Protein AF-A0AAE3SI05-F1 (afdb_monomer)

InterPro domains:
  IPR004089 Methyl-accepting chemotaxis protein (MCP) signalling domain [PF00015] (14-158)
  IPR004089 Methyl-accepting chemotaxis protein (MCP) signalling domain [PS50111] (1-176)
  IPR004089 Methyl-accepting chemotaxis protein (MCP) signalling domain [SM00283] (1-190)

Organism: NCBI:txid2992112

Structure (mmCIF, N/CA/C/O backbone):
data_AF-A0AAE3SI05-F1
#
_entry.id   AF-A0AAE3SI05-F1
#
loop_
_atom_site.group_PDB
_atom_site.id
_atom_site.type_symbol
_atom_site.label_atom_id
_atom_site.label_alt_id
_atom_site.label_comp_id
_atom_site.label_asym_id
_atom_site.label_entity_id
_atom_site.label_seq_id
_atom_site.pdbx_PDB_ins_code
_atom_site.Cartn_x
_atom_site.Cartn_y
_atom_site.Cartn_z
_atom_site.occupancy
_atom_site.B_iso_or_equiv
_atom_site.auth_seq_id
_atom_site.auth_comp_id
_atom_site.auth_asym_id
_atom_site.auth_atom_id
_atom_site.pdbx_PDB_model_num
ATOM 1 N N . SER A 1 1 ? -18.928 -7.432 27.246 1.00 67.19 1 SER A N 1
ATOM 2 C CA . SER A 1 1 ? -17.480 -7.153 27.328 1.00 67.19 1 SER A CA 1
ATOM 3 C C . SER A 1 1 ? -16.701 -7.825 26.203 1.00 67.19 1 SER A C 1
ATOM 5 O O . SER A 1 1 ? -15.977 -7.115 25.523 1.00 67.19 1 SER A O 1
ATOM 7 N N . ALA A 1 2 ? -16.878 -9.130 25.935 1.00 80.06 2 ALA A N 1
ATOM 8 C CA . ALA A 1 2 ? -16.112 -9.861 24.909 1.00 80.06 2 ALA A CA 1
ATOM 9 C C . ALA A 1 2 ? -16.071 -9.175 23.526 1.00 80.06 2 ALA A C 1
ATOM 11 O O . ALA A 1 2 ? -14.995 -8.991 22.974 1.00 80.06 2 ALA A O 1
ATOM 12 N N . SER A 1 3 ? -17.213 -8.703 23.012 1.00 89.38 3 SER A N 1
ATOM 13 C CA . SER A 1 3 ? -17.261 -8.007 21.715 1.00 89.38 3 SER A CA 1
ATOM 14 C C . SER A 1 3 ? -16.587 -6.629 21.724 1.00 89.38 3 SER A C 1
ATOM 16 O O . SER A 1 3 ? -16.051 -6.220 20.704 1.00 89.38 3 SER A O 1
ATOM 18 N N . ILE A 1 4 ? -16.584 -5.922 22.862 1.00 92.44 4 ILE A N 1
ATOM 19 C CA . ILE A 1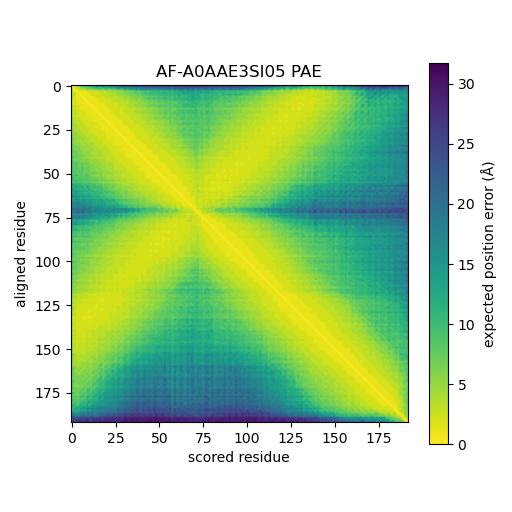 4 ? -15.924 -4.610 22.999 1.00 92.44 4 ILE A CA 1
ATOM 20 C C . ILE A 1 4 ? -14.404 -4.799 23.048 1.00 92.44 4 ILE A C 1
ATOM 22 O O . ILE A 1 4 ? -13.670 -4.092 22.364 1.00 92.44 4 ILE A O 1
ATOM 26 N N . HIS A 1 5 ? -13.941 -5.793 23.810 1.00 90.62 5 HIS A N 1
ATOM 27 C CA . HIS A 1 5 ? -12.528 -6.159 23.864 1.00 90.62 5 HIS A CA 1
ATOM 28 C C . HIS A 1 5 ? -12.022 -6.585 22.484 1.00 90.62 5 HIS A C 1
ATOM 30 O O . HIS A 1 5 ? -11.035 -6.050 21.997 1.00 90.62 5 HIS A O 1
ATOM 36 N N . GLN A 1 6 ? -12.763 -7.468 21.810 1.00 93.75 6 GLN A N 1
ATOM 37 C CA . GLN A 1 6 ? -12.430 -7.906 20.460 1.00 93.75 6 GLN A CA 1
ATOM 38 C C . GLN A 1 6 ? -12.407 -6.738 19.462 1.00 93.75 6 GLN A C 1
ATOM 40 O O . GLN A 1 6 ? -11.554 -6.709 18.583 1.00 93.75 6 GLN A O 1
ATOM 45 N N . ASN A 1 7 ? -13.307 -5.758 19.592 1.00 94.00 7 ASN A N 1
ATOM 46 C CA . ASN A 1 7 ? -13.287 -4.569 18.740 1.00 94.00 7 ASN A CA 1
ATOM 47 C C . ASN A 1 7 ? -12.035 -3.707 18.973 1.00 94.00 7 ASN A C 1
ATOM 49 O O . ASN A 1 7 ? -11.456 -3.211 18.011 1.00 94.00 7 ASN A O 1
ATOM 53 N N . SER A 1 8 ? -11.598 -3.572 20.230 1.00 94.00 8 SER A N 1
ATOM 54 C CA . SER A 1 8 ? -10.340 -2.900 20.581 1.00 94.00 8 SER A CA 1
ATOM 55 C C . SER A 1 8 ? -9.132 -3.612 19.966 1.00 94.00 8 SER A C 1
ATOM 57 O O . SER A 1 8 ? -8.325 -2.980 19.286 1.00 94.00 8 SER A O 1
ATOM 59 N N . ASP A 1 9 ? -9.053 -4.937 20.118 1.00 93.88 9 ASP A N 1
ATOM 60 C CA . ASP A 1 9 ? -7.958 -5.746 19.571 1.00 93.88 9 ASP A CA 1
ATOM 61 C C . ASP A 1 9 ? -7.913 -5.670 18.037 1.00 93.88 9 ASP A C 1
ATOM 63 O O . ASP A 1 9 ? -6.863 -5.390 17.457 1.00 93.88 9 ASP A O 1
ATOM 67 N N . ASN A 1 10 ? -9.068 -5.830 17.380 1.00 95.75 10 ASN A N 1
ATOM 68 C CA . ASN A 1 10 ? -9.193 -5.710 15.927 1.00 95.75 10 ASN A CA 1
ATOM 69 C C . ASN A 1 10 ? -8.765 -4.322 15.437 1.00 95.75 10 ASN A C 1
ATOM 71 O O . ASN A 1 10 ? -8.144 -4.200 14.379 1.00 95.75 10 ASN A O 1
ATOM 75 N N . ALA A 1 11 ? -9.104 -3.268 16.181 1.00 96.81 11 ALA A N 1
ATOM 76 C CA . ALA A 1 11 ? -8.699 -1.913 15.849 1.00 96.81 11 ALA A CA 1
ATOM 77 C C . ALA A 1 11 ? -7.175 -1.745 15.978 1.00 96.81 11 ALA A C 1
ATOM 79 O O . ALA A 1 11 ? -6.535 -1.247 15.057 1.00 96.81 11 ALA A O 1
ATOM 80 N N . ILE A 1 12 ? -6.554 -2.239 17.050 1.00 94.19 12 ILE A N 1
ATOM 81 C CA . ILE A 1 12 ? -5.090 -2.201 17.210 1.00 94.19 12 ILE A CA 1
ATOM 82 C C . ILE A 1 12 ? -4.387 -2.948 16.067 1.00 94.19 12 ILE A C 1
ATOM 84 O O . ILE A 1 12 ? -3.437 -2.427 15.477 1.00 94.19 12 ILE A O 1
ATOM 88 N N . GLU A 1 13 ? -4.867 -4.140 15.711 1.00 96.44 13 GLU A N 1
ATOM 89 C CA . GLU A 1 13 ? -4.316 -4.916 14.597 1.00 96.44 13 GLU A CA 1
ATOM 90 C C . GLU A 1 13 ? -4.486 -4.183 13.258 1.00 96.44 13 GLU A C 1
ATOM 92 O O . GLU A 1 13 ? -3.535 -4.056 12.486 1.00 96.44 13 GLU A O 1
ATOM 97 N N . THR A 1 14 ? -5.665 -3.609 13.011 1.00 96.62 14 THR A N 1
ATOM 98 C CA . THR A 1 14 ? -5.948 -2.831 11.795 1.00 96.62 14 THR A CA 1
ATOM 99 C C . THR A 1 14 ? -5.070 -1.579 11.701 1.00 96.62 14 THR A C 1
ATOM 101 O O . THR A 1 14 ? -4.610 -1.230 10.610 1.00 96.62 14 THR A O 1
ATOM 104 N N . ALA A 1 15 ? -4.788 -0.909 12.823 1.00 94.69 15 ALA A N 1
ATOM 105 C CA . ALA A 1 15 ? -3.892 0.245 12.861 1.00 94.69 15 ALA A CA 1
ATOM 106 C C . ALA A 1 15 ? -2.464 -0.149 12.464 1.00 94.69 15 ALA A C 1
ATOM 108 O O . ALA A 1 15 ? -1.847 0.541 11.652 1.00 94.69 15 ALA A O 1
ATOM 109 N N . LYS A 1 16 ? -1.976 -1.293 12.958 1.00 95.31 16 LYS A N 1
ATOM 110 C CA . LYS A 1 16 ? -0.667 -1.841 12.585 1.00 95.31 16 LYS A CA 1
ATOM 111 C C . LYS A 1 16 ? -0.587 -2.161 11.089 1.00 95.31 16 LYS A C 1
ATOM 113 O O . LYS A 1 16 ? 0.353 -1.738 10.424 1.00 95.31 16 LYS A O 1
ATOM 118 N N . VAL A 1 17 ? -1.591 -2.850 10.542 1.00 96.38 17 VAL A N 1
ATOM 119 C CA . VAL A 1 17 ? -1.654 -3.153 9.099 1.00 96.38 17 VAL A CA 1
ATOM 120 C C . VAL A 1 17 ? -1.688 -1.868 8.266 1.00 96.38 17 VAL A C 1
ATOM 122 O O . VAL A 1 17 ? -1.042 -1.782 7.224 1.00 96.38 17 VAL A O 1
ATOM 125 N N . SER A 1 18 ? -2.403 -0.843 8.731 1.00 96.44 18 SER A N 1
ATOM 126 C CA . SER A 1 18 ? -2.469 0.453 8.047 1.00 96.44 18 SER A CA 1
ATOM 127 C C . SER A 1 18 ? -1.123 1.191 8.076 1.00 96.44 18 SER A C 1
ATOM 129 O O . SER A 1 18 ? -0.748 1.824 7.092 1.00 96.44 18 SER A O 1
ATOM 131 N N . GLU A 1 19 ? -0.361 1.090 9.167 1.00 94.25 19 GLU A N 1
ATOM 132 C CA . GLU A 1 19 ? 1.000 1.631 9.263 1.00 94.25 19 GLU A CA 1
ATOM 133 C C . GLU A 1 19 ? 1.971 0.919 8.307 1.00 94.25 19 GLU A C 1
ATOM 135 O O . GLU A 1 19 ? 2.711 1.577 7.570 1.00 94.25 19 GLU A O 1
ATOM 140 N N . GLU A 1 20 ? 1.918 -0.414 8.246 1.00 96.00 20 GLU A N 1
ATOM 141 C CA . GLU A 1 20 ? 2.688 -1.212 7.284 1.00 96.00 20 GLU A CA 1
ATOM 142 C C . GLU A 1 20 ? 2.339 -0.824 5.836 1.00 96.00 20 GLU A C 1
ATOM 144 O O . GLU A 1 20 ? 3.233 -0.535 5.037 1.00 96.00 20 GLU A O 1
ATOM 149 N N . ALA A 1 21 ? 1.046 -0.698 5.519 1.00 95.94 21 ALA A N 1
ATOM 150 C CA . ALA A 1 21 ? 0.574 -0.263 4.205 1.00 95.94 21 ALA A CA 1
ATOM 151 C C . ALA A 1 21 ? 1.043 1.156 3.843 1.00 95.94 21 ALA A C 1
ATOM 153 O O . ALA A 1 21 ? 1.330 1.438 2.676 1.00 95.94 21 ALA A O 1
ATOM 154 N N . ASN A 1 22 ? 1.145 2.056 4.824 1.00 95.00 22 ASN A N 1
ATOM 155 C CA . ASN A 1 22 ? 1.678 3.402 4.622 1.00 95.00 22 ASN A CA 1
ATOM 156 C C . ASN A 1 22 ? 3.172 3.350 4.265 1.00 95.00 22 ASN A C 1
ATOM 158 O O . ASN A 1 22 ? 3.598 3.955 3.280 1.00 95.00 22 ASN A O 1
ATOM 162 N N . ASN A 1 23 ? 3.966 2.573 5.006 1.00 95.06 23 ASN A N 1
ATOM 163 C CA . ASN A 1 23 ? 5.387 2.378 4.713 1.00 95.06 23 ASN A CA 1
ATOM 164 C C . ASN A 1 23 ? 5.600 1.790 3.308 1.00 95.06 23 ASN A C 1
ATOM 166 O O . ASN A 1 23 ? 6.396 2.305 2.524 1.00 95.06 23 ASN A O 1
ATOM 170 N N . ASP A 1 24 ? 4.840 0.758 2.949 1.00 95.69 24 ASP A N 1
ATOM 171 C CA . ASP A 1 24 ? 4.944 0.141 1.628 1.00 95.69 24 ASP A CA 1
ATOM 172 C C . ASP A 1 24 ? 4.492 1.084 0.506 1.00 95.69 24 ASP A C 1
ATOM 174 O O . ASP A 1 24 ? 5.143 1.148 -0.537 1.00 95.69 24 ASP A O 1
ATOM 178 N N . SER A 1 25 ? 3.461 1.901 0.733 1.00 95.69 25 SER A N 1
ATOM 179 C CA . SER A 1 25 ? 3.044 2.940 -0.221 1.00 95.69 25 SER A CA 1
ATOM 180 C C . SER A 1 25 ? 4.131 4.001 -0.438 1.00 95.69 25 SER A C 1
ATOM 182 O O . SER A 1 25 ? 4.348 4.438 -1.570 1.00 95.69 25 SER A O 1
ATOM 184 N N . ASN A 1 26 ? 4.865 4.384 0.614 1.00 94.38 26 ASN A N 1
ATOM 185 C CA . ASN A 1 26 ? 6.010 5.290 0.487 1.00 94.38 26 ASN A CA 1
ATOM 186 C C . ASN A 1 26 ? 7.133 4.668 -0.353 1.00 94.38 26 ASN A C 1
ATOM 188 O O . ASN A 1 26 ? 7.620 5.318 -1.276 1.00 94.38 26 ASN A O 1
ATOM 192 N N . LYS A 1 27 ? 7.482 3.395 -0.122 1.00 95.50 27 LYS A N 1
ATOM 193 C CA . LYS A 1 27 ? 8.478 2.684 -0.949 1.00 95.50 27 LYS A CA 1
ATOM 194 C C . LYS A 1 27 ? 8.052 2.594 -2.413 1.00 95.50 27 LYS A C 1
ATOM 196 O O . LYS A 1 27 ? 8.866 2.792 -3.310 1.00 95.50 27 LYS A O 1
ATOM 201 N N . VAL A 1 28 ? 6.772 2.324 -2.679 1.00 95.31 28 VAL A N 1
ATOM 202 C CA . VAL A 1 28 ? 6.233 2.313 -4.050 1.00 95.31 28 VAL A CA 1
ATOM 203 C C . VAL A 1 28 ? 6.397 3.684 -4.707 1.00 95.31 28 VAL A C 1
ATOM 205 O O . VAL A 1 28 ? 6.803 3.759 -5.867 1.00 95.31 28 VAL A O 1
ATOM 208 N N . ASN A 1 29 ? 6.131 4.768 -3.975 1.00 94.25 29 ASN A N 1
ATOM 209 C CA . ASN A 1 29 ? 6.337 6.125 -4.472 1.00 94.25 29 ASN A CA 1
ATOM 210 C C . ASN A 1 29 ? 7.821 6.416 -4.770 1.00 94.25 29 ASN A C 1
ATOM 212 O O . ASN A 1 29 ? 8.140 6.963 -5.825 1.00 94.25 29 ASN A O 1
ATOM 216 N N . GLU A 1 30 ? 8.736 6.003 -3.891 1.00 94.62 30 GLU A N 1
ATOM 217 C CA . GLU A 1 30 ? 10.185 6.121 -4.110 1.00 94.62 30 GLU A CA 1
ATOM 218 C C . GLU A 1 30 ? 10.632 5.358 -5.365 1.00 94.62 30 GLU A C 1
ATOM 220 O O . GLU A 1 30 ? 11.277 5.933 -6.246 1.00 94.62 30 GLU A O 1
ATOM 225 N N . HIS A 1 31 ? 10.213 4.101 -5.522 1.00 94.81 31 HIS A N 1
ATOM 226 C CA . HIS A 1 31 ? 10.532 3.304 -6.707 1.00 94.81 31 HIS A CA 1
ATOM 227 C C . HIS A 1 31 ? 9.923 3.875 -7.992 1.00 94.81 31 HIS A C 1
ATOM 229 O O . HIS A 1 31 ? 10.557 3.827 -9.048 1.00 94.81 31 HIS A O 1
ATOM 235 N N . ALA A 1 32 ? 8.731 4.473 -7.933 1.00 94.31 32 ALA A N 1
ATOM 236 C CA . ALA A 1 32 ? 8.154 5.180 -9.074 1.00 94.31 32 ALA A CA 1
ATOM 237 C C . ALA A 1 32 ? 9.006 6.401 -9.476 1.00 94.31 32 ALA A C 1
ATOM 239 O O . ALA A 1 32 ? 9.214 6.655 -10.666 1.00 94.31 32 ALA A O 1
ATOM 240 N N . GLN A 1 33 ? 9.563 7.137 -8.508 1.00 93.38 33 GLN A N 1
ATOM 241 C CA . GLN A 1 33 ? 10.493 8.238 -8.782 1.00 93.38 33 GLN A CA 1
ATOM 242 C C . GLN A 1 33 ? 11.821 7.750 -9.376 1.00 93.38 33 GLN A C 1
ATOM 244 O O . GLN A 1 33 ? 12.354 8.380 -10.293 1.00 93.38 33 GLN A O 1
ATOM 249 N N . GLU A 1 34 ? 12.360 6.634 -8.890 1.00 94.94 34 GLU A N 1
ATOM 250 C CA . GLU A 1 34 ? 13.557 6.007 -9.460 1.00 94.94 34 GLU A CA 1
ATOM 251 C C . GLU A 1 34 ? 13.320 5.535 -10.897 1.00 94.94 34 GLU A C 1
ATOM 253 O O . GLU A 1 34 ? 14.127 5.830 -11.782 1.00 94.94 34 GLU A O 1
ATOM 258 N N . ALA A 1 35 ? 12.182 4.887 -11.160 1.00 93.06 35 ALA A N 1
ATOM 259 C CA . ALA A 1 35 ? 11.779 4.473 -12.500 1.00 93.06 35 ALA A CA 1
ATOM 260 C C . ALA A 1 35 ? 11.665 5.674 -13.451 1.00 93.06 35 ALA A C 1
ATOM 262 O O . ALA A 1 35 ? 12.160 5.616 -14.578 1.00 93.06 35 ALA A O 1
ATOM 263 N N . ASN A 1 36 ? 11.101 6.794 -12.987 1.00 93.31 36 ASN A N 1
ATOM 264 C CA . ASN A 1 36 ? 11.054 8.044 -13.747 1.00 93.31 36 ASN A CA 1
ATOM 265 C C . ASN A 1 36 ? 12.455 8.549 -14.125 1.00 93.31 36 ASN A C 1
ATOM 267 O O . ASN A 1 36 ? 12.710 8.872 -15.287 1.00 93.31 36 ASN A O 1
ATOM 271 N N . LYS A 1 37 ? 13.394 8.579 -13.170 1.00 94.31 37 LYS A N 1
ATOM 272 C CA . LYS A 1 37 ? 14.786 8.988 -13.432 1.00 94.31 37 LYS A CA 1
ATOM 273 C C . LYS A 1 37 ? 15.464 8.060 -14.442 1.00 94.31 37 LYS A C 1
ATOM 275 O O . LYS A 1 37 ? 16.124 8.540 -15.365 1.00 94.31 37 LYS A O 1
ATOM 280 N N . ALA A 1 38 ? 15.276 6.749 -14.299 1.00 95.56 38 ALA A N 1
ATOM 281 C CA . ALA A 1 38 ? 15.833 5.755 -15.211 1.00 95.56 38 ALA A CA 1
ATOM 282 C C . ALA A 1 38 ? 15.277 5.914 -16.635 1.00 95.56 38 ALA A C 1
ATOM 284 O O . ALA A 1 38 ? 16.049 5.952 -17.592 1.00 95.56 38 ALA A O 1
ATOM 285 N N . MET A 1 39 ? 13.962 6.084 -16.785 1.00 95.06 39 MET A N 1
ATOM 286 C CA . MET A 1 39 ? 13.329 6.300 -18.089 1.00 95.06 39 MET A CA 1
ATOM 287 C C . MET A 1 39 ? 13.781 7.615 -18.732 1.00 95.06 39 MET A C 1
ATOM 289 O O . MET A 1 39 ? 14.096 7.641 -19.919 1.00 95.06 39 MET A O 1
ATOM 293 N N . ALA A 1 40 ? 13.913 8.698 -17.963 1.00 92.81 40 ALA A N 1
ATOM 294 C CA . ALA A 1 40 ? 14.440 9.962 -18.479 1.00 92.81 40 ALA A CA 1
ATOM 295 C C . ALA A 1 40 ? 15.877 9.803 -19.009 1.00 92.81 40 ALA A C 1
ATOM 297 O O . ALA A 1 40 ? 16.208 10.292 -20.092 1.00 92.81 40 ALA A O 1
ATOM 298 N N . PHE A 1 41 ? 16.716 9.058 -18.286 1.00 95.56 41 PHE A N 1
ATOM 299 C CA . PHE A 1 41 ? 18.076 8.753 -18.720 1.00 95.56 41 PHE A CA 1
ATOM 300 C C . PHE A 1 41 ? 18.106 7.882 -19.984 1.00 95.56 41 PHE A C 1
ATOM 302 O O . PHE A 1 41 ? 18.865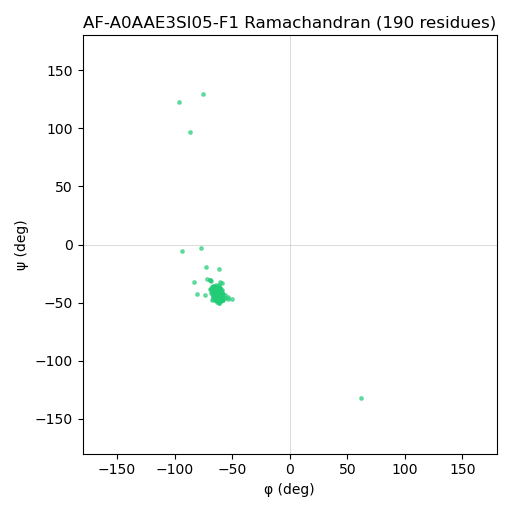 8.170 -20.911 1.00 95.56 41 PHE A O 1
ATOM 309 N N . ILE A 1 42 ? 17.253 6.855 -20.067 1.00 95.56 42 ILE A N 1
ATOM 310 C CA . ILE A 1 42 ? 17.101 6.028 -21.273 1.00 95.56 42 ILE A CA 1
ATOM 311 C C . ILE A 1 42 ? 16.696 6.904 -22.461 1.00 95.56 42 ILE A C 1
ATOM 313 O O . ILE A 1 42 ? 17.343 6.840 -23.503 1.00 95.56 42 ILE A O 1
ATOM 317 N N . SER A 1 43 ? 15.704 7.783 -22.298 1.00 94.75 43 SER A N 1
ATOM 318 C CA . SER A 1 43 ? 15.254 8.708 -23.347 1.00 94.75 43 SER A CA 1
ATOM 319 C C . SER A 1 43 ? 16.408 9.574 -23.872 1.00 94.75 43 SER A C 1
ATOM 321 O O . SER A 1 43 ? 16.603 9.684 -25.085 1.00 94.75 43 SER A O 1
ATOM 323 N N . GLN A 1 44 ? 17.256 10.096 -22.977 1.00 95.25 44 GLN A N 1
ATOM 324 C CA . GLN A 1 44 ? 18.456 10.848 -23.355 1.00 95.25 44 GLN A CA 1
ATOM 325 C C . GLN A 1 44 ? 19.455 10.001 -24.162 1.00 95.25 44 GLN A C 1
ATOM 327 O O . GLN A 1 44 ? 20.023 10.481 -25.144 1.00 95.25 44 GLN A O 1
ATOM 332 N N . LYS A 1 45 ? 19.687 8.739 -23.780 1.00 96.94 45 LYS A N 1
ATOM 333 C CA . LYS A 1 45 ? 20.589 7.840 -24.521 1.00 96.94 45 LYS A CA 1
ATOM 334 C C . LYS A 1 45 ? 20.038 7.469 -25.892 1.00 96.94 45 LYS A C 1
ATOM 336 O O . LYS A 1 45 ? 20.798 7.433 -26.855 1.00 96.94 45 LYS A O 1
ATOM 341 N N . ILE A 1 46 ? 18.731 7.263 -25.998 1.00 96.12 46 ILE A N 1
ATOM 342 C CA . ILE A 1 46 ? 18.058 6.988 -27.268 1.00 96.12 46 ILE A CA 1
ATOM 343 C C . ILE A 1 46 ? 18.142 8.186 -28.216 1.00 96.12 46 ILE A C 1
ATOM 345 O O . ILE A 1 46 ? 18.367 7.989 -29.407 1.00 96.12 46 ILE A O 1
ATOM 349 N N . TYR A 1 47 ? 18.061 9.417 -27.702 1.00 95.31 47 TYR A N 1
ATOM 350 C CA . TYR A 1 47 ? 18.285 10.618 -28.511 1.00 95.31 47 TYR A CA 1
ATOM 351 C C . TYR A 1 47 ? 19.682 10.631 -29.155 1.00 95.31 47 TYR A C 1
ATOM 353 O O . TYR A 1 47 ? 19.810 10.898 -30.347 1.00 95.31 47 TYR A O 1
ATOM 361 N N . ILE A 1 48 ? 20.723 10.266 -28.397 1.00 96.75 48 ILE A N 1
ATOM 362 C CA . ILE A 1 48 ? 22.096 10.156 -28.920 1.00 96.75 48 ILE A CA 1
ATOM 363 C C . ILE A 1 48 ? 22.189 9.059 -29.992 1.00 96.75 48 ILE A C 1
ATOM 365 O O . ILE A 1 48 ? 22.824 9.259 -31.022 1.00 96.75 48 ILE A O 1
ATOM 369 N N . ILE A 1 49 ? 21.543 7.908 -29.781 1.00 96.44 49 ILE A N 1
ATOM 370 C CA . ILE A 1 49 ? 21.521 6.816 -30.770 1.00 96.44 49 ILE A CA 1
ATOM 371 C C . ILE A 1 49 ? 20.824 7.257 -32.064 1.00 96.44 49 ILE A C 1
ATOM 373 O O . ILE A 1 49 ? 21.305 6.940 -33.150 1.00 96.44 49 ILE A O 1
ATOM 377 N N . ASN A 1 50 ? 19.729 8.014 -31.961 1.00 95.94 50 ASN A N 1
ATOM 378 C CA . ASN A 1 50 ? 19.025 8.565 -33.119 1.00 95.94 50 ASN A CA 1
ATOM 379 C C . ASN A 1 50 ? 19.925 9.525 -33.919 1.00 95.94 50 ASN A C 1
ATOM 381 O O . ASN A 1 50 ? 20.017 9.405 -35.141 1.00 95.94 50 ASN A O 1
ATOM 385 N N . ASP A 1 51 ? 20.661 10.405 -33.232 1.00 96.69 51 ASP A N 1
ATOM 386 C CA . ASP A 1 51 ? 21.628 11.312 -33.862 1.00 96.69 51 ASP A CA 1
ATOM 387 C C . ASP A 1 51 ? 22.770 10.547 -34.557 1.00 96.69 51 ASP A C 1
ATOM 389 O O . ASP A 1 51 ? 23.078 10.810 -35.720 1.00 96.69 51 ASP A O 1
ATOM 393 N N . ILE A 1 52 ? 23.331 9.515 -33.913 1.00 97.06 52 ILE A N 1
ATOM 394 C CA . ILE A 1 52 ? 24.351 8.642 -34.523 1.00 97.06 52 ILE A CA 1
ATOM 395 C C . ILE A 1 52 ? 23.803 7.945 -35.773 1.00 97.06 52 ILE A C 1
ATOM 397 O O . ILE A 1 52 ? 24.486 7.892 -36.799 1.00 97.06 52 ILE A O 1
ATOM 401 N N . ALA A 1 53 ? 22.576 7.422 -35.720 1.00 97.38 53 ALA A N 1
ATOM 402 C CA . ALA A 1 53 ? 21.933 6.781 -36.863 1.00 97.38 53 ALA A CA 1
ATOM 403 C C . ALA A 1 53 ? 21.748 7.774 -38.024 1.00 97.38 53 ALA A C 1
ATOM 405 O O . ALA A 1 53 ? 22.059 7.457 -39.172 1.00 97.38 53 ALA A O 1
ATOM 406 N N . MET A 1 54 ? 21.330 9.008 -37.734 1.00 96.06 54 MET A N 1
ATOM 407 C CA . MET A 1 54 ? 21.203 10.067 -38.734 1.00 96.06 54 MET A CA 1
ATOM 408 C C . MET A 1 54 ? 22.557 10.442 -39.357 1.00 96.06 54 MET A C 1
ATOM 410 O O . MET A 1 54 ? 22.666 10.511 -40.582 1.00 96.06 54 MET A O 1
ATOM 414 N N . GLN A 1 55 ? 23.599 10.635 -38.546 1.00 97.44 55 GLN A N 1
ATOM 415 C CA . GLN A 1 55 ? 24.950 10.932 -39.034 1.00 97.44 55 GLN A CA 1
ATOM 416 C C . GLN A 1 55 ? 25.507 9.788 -39.889 1.00 97.44 55 GLN A C 1
ATOM 418 O O . GLN A 1 55 ? 26.058 10.029 -40.963 1.00 97.44 55 GLN A O 1
ATOM 423 N N . THR A 1 56 ? 25.299 8.539 -39.464 1.00 97.12 56 THR A N 1
ATOM 424 C CA . THR A 1 56 ? 25.704 7.338 -40.211 1.00 97.12 56 THR A CA 1
ATOM 425 C C . THR A 1 56 ? 24.983 7.254 -41.554 1.00 97.12 56 THR A C 1
ATOM 427 O O . THR A 1 56 ? 25.607 6.961 -42.572 1.00 97.12 56 THR A O 1
ATOM 430 N N . ASN A 1 57 ? 23.689 7.582 -41.589 1.00 95.75 57 ASN A N 1
ATOM 431 C CA . ASN A 1 57 ? 22.910 7.646 -42.822 1.00 95.75 57 ASN A CA 1
ATOM 432 C C . ASN A 1 57 ? 23.456 8.709 -43.799 1.00 95.75 57 ASN A C 1
ATOM 434 O O . ASN A 1 57 ? 23.581 8.440 -44.994 1.00 95.75 57 ASN A O 1
ATOM 438 N N . ILE A 1 58 ? 23.844 9.890 -43.301 1.00 95.88 58 ILE A N 1
ATOM 439 C CA . ILE A 1 58 ? 24.462 10.955 -44.113 1.00 95.88 58 ILE A CA 1
ATOM 440 C C . ILE A 1 58 ? 25.846 10.527 -44.627 1.00 95.88 58 ILE A C 1
ATOM 442 O O . ILE A 1 58 ? 26.153 10.712 -45.804 1.00 95.88 58 ILE A O 1
ATOM 446 N N . LEU A 1 59 ? 26.673 9.915 -43.776 1.00 96.44 59 LEU A N 1
ATOM 447 C CA . LEU A 1 59 ? 27.985 9.378 -44.155 1.00 96.44 59 LEU A CA 1
ATOM 448 C C . LEU A 1 59 ? 27.863 8.305 -45.244 1.00 96.44 59 LEU A C 1
ATOM 450 O O . LEU A 1 59 ? 28.591 8.349 -46.235 1.00 96.44 59 LEU A O 1
ATOM 454 N N . ALA A 1 60 ? 26.914 7.381 -45.093 1.00 96.75 60 ALA A N 1
ATOM 455 C CA . ALA A 1 60 ? 26.630 6.339 -46.073 1.00 96.75 60 ALA A CA 1
ATOM 456 C C . ALA A 1 60 ? 26.133 6.919 -47.405 1.00 96.75 60 ALA A C 1
ATOM 458 O O . ALA A 1 60 ? 26.550 6.471 -48.473 1.00 96.75 60 ALA A O 1
ATOM 459 N N . LEU A 1 61 ? 25.293 7.957 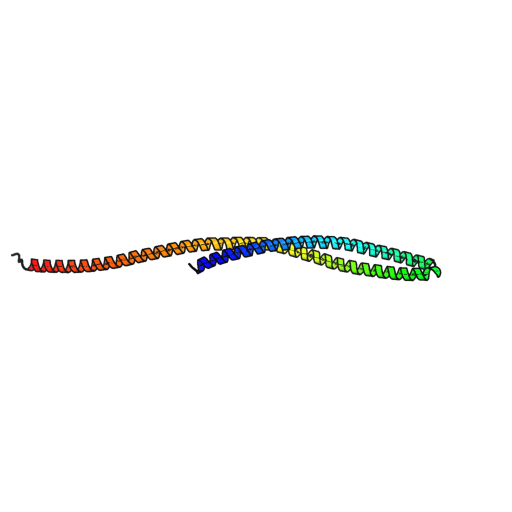-47.361 1.00 94.00 61 LEU A N 1
ATOM 460 C CA . LEU A 1 61 ? 24.856 8.673 -48.557 1.00 94.00 61 LEU A CA 1
ATOM 461 C C . LEU A 1 61 ? 26.043 9.313 -49.290 1.00 94.00 61 LEU A C 1
ATOM 463 O O . LEU A 1 61 ? 26.194 9.110 -50.493 1.00 94.00 61 LEU A O 1
ATOM 467 N N . ASN A 1 62 ? 26.916 10.018 -48.567 1.00 94.31 62 ASN A N 1
ATOM 468 C CA . ASN A 1 62 ? 28.117 10.632 -49.139 1.00 94.31 62 ASN A CA 1
ATOM 469 C C . ASN A 1 62 ? 29.056 9.579 -49.748 1.00 94.31 62 ASN A C 1
ATOM 471 O O . ASN A 1 62 ? 29.550 9.762 -50.860 1.00 94.31 62 ASN A O 1
ATOM 475 N N . ALA A 1 63 ? 29.248 8.444 -49.067 1.00 94.38 63 ALA A N 1
ATOM 476 C CA . ALA A 1 63 ? 30.037 7.327 -49.579 1.00 94.38 63 ALA A CA 1
ATOM 477 C C . ALA A 1 63 ? 29.430 6.724 -50.858 1.00 94.38 63 ALA A C 1
ATOM 479 O O . ALA A 1 63 ? 30.158 6.422 -51.800 1.00 94.38 63 ALA A O 1
ATOM 480 N N . SER A 1 64 ? 28.101 6.602 -50.933 1.00 93.75 64 SER A N 1
ATOM 481 C CA . SER A 1 64 ? 27.400 6.129 -52.133 1.00 93.75 64 SER A CA 1
ATOM 482 C C . SER A 1 64 ? 27.565 7.086 -53.322 1.00 93.75 64 SER A C 1
ATOM 484 O O . SER A 1 64 ? 27.676 6.633 -54.466 1.00 93.75 64 SER A O 1
ATOM 486 N N . VAL A 1 65 ? 27.585 8.400 -53.072 1.00 92.50 65 VAL A N 1
ATOM 487 C CA . VAL A 1 65 ? 27.825 9.427 -54.100 1.00 92.50 65 VAL A CA 1
ATOM 488 C C . VAL A 1 65 ? 29.264 9.349 -54.612 1.00 92.50 65 VAL A C 1
ATOM 490 O O . VAL A 1 65 ? 29.475 9.290 -55.824 1.00 92.50 65 VAL A O 1
ATOM 493 N N . GLU A 1 66 ? 30.253 9.272 -53.719 1.00 92.56 66 GLU A N 1
ATOM 494 C CA . GLU A 1 66 ? 31.665 9.202 -54.116 1.00 92.56 66 GLU A CA 1
ATOM 495 C C . GLU A 1 66 ? 31.994 7.880 -54.830 1.00 92.56 66 GLU A C 1
ATOM 497 O O . GLU A 1 66 ? 32.712 7.869 -55.829 1.00 92.56 66 GLU A O 1
ATOM 502 N N . ALA A 1 67 ? 31.388 6.771 -54.397 1.00 93.31 67 ALA A N 1
ATOM 503 C CA . ALA A 1 67 ? 31.485 5.483 -55.080 1.00 93.31 67 ALA A CA 1
ATOM 504 C C . ALA A 1 67 ? 30.915 5.538 -56.508 1.00 93.31 67 ALA A C 1
ATOM 506 O O . ALA A 1 67 ? 31.505 4.976 -57.428 1.00 93.31 67 ALA A O 1
ATOM 507 N N . SER A 1 68 ? 29.812 6.264 -56.716 1.00 91.00 68 SER A N 1
ATOM 508 C CA . SER A 1 68 ? 29.259 6.497 -58.058 1.00 91.00 68 SER A CA 1
ATOM 509 C C . SER A 1 68 ? 30.201 7.348 -58.917 1.00 91.00 68 SER A C 1
ATOM 511 O O . SER A 1 68 ? 30.340 7.105 -60.115 1.00 91.00 68 SER A O 1
ATOM 513 N N . ARG A 1 69 ? 30.899 8.313 -58.303 1.00 92.25 69 ARG A N 1
ATOM 514 C CA . ARG A 1 69 ? 31.880 9.183 -58.970 1.00 92.25 69 ARG A CA 1
ATOM 515 C C . ARG A 1 69 ? 33.144 8.436 -59.411 1.00 92.25 69 ARG A C 1
ATOM 517 O O . ARG A 1 69 ? 33.714 8.777 -60.443 1.00 92.25 69 ARG A O 1
ATOM 524 N N . ALA A 1 70 ? 33.546 7.399 -58.676 1.00 91.19 70 ALA A N 1
ATOM 525 C CA . ALA A 1 70 ? 34.684 6.534 -59.002 1.00 91.19 70 ALA A CA 1
ATOM 526 C C . ALA A 1 70 ? 34.399 5.495 -60.114 1.00 91.19 70 ALA A C 1
ATOM 528 O O . ALA A 1 70 ? 35.302 4.749 -60.506 1.00 91.19 70 ALA A O 1
ATOM 529 N N . GLY A 1 71 ? 33.166 5.425 -60.632 1.00 89.56 71 GLY A N 1
ATOM 530 C CA . GLY A 1 71 ? 32.793 4.539 -61.738 1.00 89.56 71 GLY A CA 1
ATOM 531 C C . GLY A 1 71 ? 32.963 3.050 -61.408 1.00 89.56 71 GLY A C 1
ATOM 532 O O . GLY A 1 71 ? 32.532 2.578 -60.357 1.00 89.56 71 GLY A O 1
ATOM 533 N N . GLU A 1 72 ? 33.601 2.291 -62.305 1.00 87.62 72 GLU A N 1
ATOM 534 C CA . GLU A 1 72 ? 33.813 0.837 -62.154 1.00 87.62 72 GLU A CA 1
ATOM 535 C C . GLU A 1 72 ? 34.600 0.477 -60.877 1.00 87.62 72 GLU A C 1
ATOM 537 O O . GLU A 1 72 ? 34.302 -0.529 -60.233 1.00 87.62 72 GLU A O 1
ATOM 542 N N . HIS A 1 73 ? 35.542 1.326 -60.444 1.00 86.44 73 HIS A N 1
ATOM 543 C CA . HIS A 1 73 ? 36.342 1.095 -59.233 1.00 86.44 73 HIS A CA 1
ATOM 544 C C . HIS A 1 73 ? 35.547 1.279 -57.928 1.00 86.44 73 HIS A C 1
ATOM 546 O O . HIS A 1 73 ? 35.951 0.769 -56.883 1.00 86.44 73 HIS A O 1
ATOM 552 N N . GLY A 1 74 ? 34.407 1.976 -57.974 1.00 90.50 74 GLY A N 1
ATOM 553 C CA . GLY A 1 74 ? 33.559 2.255 -56.813 1.00 90.50 74 GLY A CA 1
ATOM 554 C C . GLY A 1 74 ? 32.428 1.250 -56.581 1.00 90.50 74 GLY A C 1
ATOM 555 O O . GLY A 1 74 ? 31.764 1.324 -55.549 1.00 90.50 74 GLY A O 1
ATOM 556 N N . ARG A 1 75 ? 32.204 0.280 -57.482 1.00 88.44 75 ARG A N 1
ATOM 557 C CA . ARG A 1 75 ? 31.064 -0.661 -57.404 1.00 88.44 75 ARG A CA 1
ATOM 558 C C . ARG A 1 75 ? 30.958 -1.401 -56.067 1.00 88.44 75 ARG A C 1
ATOM 560 O O . ARG A 1 75 ? 29.871 -1.480 -55.504 1.00 88.44 75 ARG A O 1
ATOM 567 N N . GLY A 1 76 ? 32.075 -1.915 -55.547 1.00 89.94 76 GLY A N 1
ATOM 568 C CA . GLY A 1 76 ? 32.097 -2.605 -54.251 1.00 89.94 76 GLY A CA 1
ATOM 569 C C . GLY A 1 76 ? 31.776 -1.672 -53.078 1.00 89.94 76 GLY A C 1
ATOM 570 O O . GLY A 1 76 ? 30.996 -2.028 -52.198 1.00 89.94 76 GLY A O 1
ATOM 571 N N . PHE A 1 77 ? 32.304 -0.444 -53.108 1.00 92.44 77 PHE A N 1
ATOM 572 C CA . PHE A 1 77 ? 32.029 0.578 -52.094 1.00 92.44 77 PHE A CA 1
ATOM 573 C C . PHE A 1 77 ? 30.571 1.052 -52.113 1.00 92.44 77 PHE A C 1
ATOM 575 O O . PHE A 1 77 ? 30.001 1.281 -51.050 1.00 92.44 77 PHE A O 1
ATOM 582 N N . ALA A 1 78 ? 29.942 1.139 -53.289 1.00 92.62 78 ALA A N 1
ATOM 583 C CA . ALA A 1 78 ? 28.534 1.512 -53.415 1.00 92.62 78 ALA A CA 1
ATOM 584 C C . ALA A 1 78 ? 27.599 0.497 -52.731 1.00 92.62 78 ALA A C 1
ATOM 586 O O . ALA A 1 78 ? 26.643 0.896 -52.067 1.00 92.62 78 ALA A O 1
ATOM 587 N N . ILE A 1 79 ? 27.895 -0.805 -52.840 1.00 93.12 79 ILE A N 1
ATOM 588 C CA . ILE A 1 79 ? 27.113 -1.867 -52.181 1.00 93.12 79 ILE A CA 1
ATOM 589 C C . ILE A 1 79 ? 27.231 -1.749 -50.659 1.00 93.12 79 ILE A C 1
ATOM 591 O O . ILE A 1 79 ? 26.218 -1.748 -49.961 1.00 93.12 79 ILE A O 1
ATOM 595 N N . VAL A 1 80 ? 28.456 -1.593 -50.146 1.00 95.44 80 VAL A N 1
ATOM 596 C CA . VAL A 1 80 ? 28.693 -1.430 -48.703 1.00 95.44 80 VAL A CA 1
ATOM 597 C C . VAL A 1 80 ? 27.998 -0.174 -48.176 1.00 95.44 80 VAL A C 1
ATOM 599 O O . VAL A 1 80 ? 27.323 -0.238 -47.153 1.00 95.44 80 VAL A O 1
ATOM 602 N N . ALA A 1 81 ? 28.094 0.952 -48.888 1.00 96.00 81 ALA A N 1
ATOM 603 C CA . ALA A 1 81 ? 27.414 2.190 -48.517 1.00 96.00 81 ALA A CA 1
ATOM 604 C C . ALA A 1 81 ? 25.884 2.020 -48.459 1.00 96.00 81 ALA A C 1
ATOM 606 O O . ALA A 1 81 ? 25.249 2.512 -47.528 1.00 96.00 81 ALA A O 1
ATOM 607 N N . GLY A 1 82 ? 25.292 1.283 -49.404 1.00 95.62 82 GLY A N 1
ATOM 608 C CA . GLY A 1 82 ? 23.865 0.953 -49.389 1.00 95.62 82 GLY A CA 1
ATOM 609 C C . GLY A 1 82 ? 23.446 0.130 -48.167 1.00 95.62 82 GLY A C 1
ATOM 610 O O . GLY A 1 82 ? 22.440 0.451 -47.532 1.00 95.62 82 GLY A O 1
ATOM 611 N N . GLU A 1 83 ? 24.236 -0.879 -47.792 1.00 96.62 83 GLU A N 1
ATOM 612 C CA . GLU A 1 83 ? 23.945 -1.715 -46.620 1.00 96.62 83 GLU A CA 1
ATOM 613 C C . GLU A 1 83 ? 24.098 -0.931 -45.308 1.00 96.62 83 GLU A C 1
ATOM 615 O O . GLU A 1 83 ? 23.231 -1.000 -44.438 1.00 96.62 83 GLU A O 1
ATOM 620 N N . VAL A 1 84 ? 25.139 -0.095 -45.191 1.00 97.31 84 VAL A N 1
ATOM 621 C CA . VAL A 1 84 ? 25.318 0.806 -44.037 1.00 97.31 84 VAL A CA 1
ATOM 622 C C . VAL A 1 84 ? 24.145 1.782 -43.923 1.00 97.31 84 VAL A C 1
ATOM 624 O O . VAL A 1 84 ? 23.647 2.016 -42.822 1.00 97.31 84 VAL A O 1
ATOM 627 N N . ARG A 1 85 ? 23.653 2.316 -45.048 1.00 96.31 85 ARG A N 1
ATOM 628 C CA . ARG A 1 85 ? 22.483 3.205 -45.066 1.00 96.31 85 ARG A CA 1
ATOM 629 C C . ARG A 1 85 ? 21.233 2.503 -44.539 1.00 96.31 85 ARG A C 1
ATOM 631 O O . ARG A 1 85 ? 20.515 3.059 -43.713 1.00 96.31 85 ARG A O 1
ATOM 638 N N . LYS A 1 86 ? 20.996 1.270 -44.988 1.00 96.69 86 LYS A N 1
ATOM 639 C CA . LYS A 1 86 ? 19.860 0.450 -44.555 1.00 96.69 86 LYS A CA 1
ATOM 640 C C . LYS A 1 86 ? 19.924 0.132 -43.058 1.00 96.69 86 LYS A C 1
ATOM 642 O O . LYS A 1 86 ? 18.911 0.256 -42.374 1.00 96.69 86 LYS A O 1
ATOM 647 N N . LEU A 1 87 ? 21.104 -0.213 -42.537 1.00 96.75 87 LEU A N 1
ATOM 648 C CA . LEU A 1 87 ? 21.316 -0.428 -41.100 1.00 96.75 87 LEU A CA 1
ATOM 649 C C . LEU A 1 87 ? 21.052 0.846 -40.289 1.00 96.75 87 LEU A C 1
ATOM 651 O O . LEU A 1 87 ? 20.379 0.788 -39.263 1.00 96.75 87 LEU A O 1
ATOM 655 N N . ALA A 1 88 ? 21.522 2.001 -40.766 1.00 97.44 88 ALA A N 1
ATOM 656 C CA . ALA A 1 88 ? 21.286 3.286 -40.115 1.00 97.44 88 ALA A CA 1
ATOM 657 C C . ALA A 1 88 ? 19.789 3.644 -40.052 1.00 97.44 88 ALA A C 1
ATOM 659 O O . ALA A 1 88 ? 19.298 4.089 -39.015 1.00 97.44 88 ALA A O 1
ATOM 660 N N . GLU A 1 89 ? 19.039 3.401 -41.130 1.00 96.50 89 GLU A N 1
ATOM 661 C CA . GLU A 1 89 ? 17.586 3.601 -41.164 1.00 96.50 89 GLU A CA 1
ATOM 662 C C . GLU A 1 89 ? 16.854 2.664 -40.191 1.00 96.50 89 GLU A C 1
ATOM 664 O O . GLU A 1 89 ? 15.992 3.109 -39.431 1.00 96.50 89 GLU A O 1
ATOM 669 N N . GLN A 1 90 ? 17.256 1.391 -40.127 1.00 97.12 90 GLN A N 1
ATOM 670 C CA . GLN A 1 90 ? 16.725 0.439 -39.148 1.00 97.12 90 GLN A CA 1
ATOM 671 C C . GLN A 1 90 ? 17.028 0.855 -37.701 1.00 97.12 90 GLN A C 1
ATOM 673 O O . GLN A 1 90 ? 16.137 0.801 -36.853 1.00 97.12 90 GLN A O 1
ATOM 678 N N . SER A 1 91 ? 18.252 1.313 -37.407 1.00 97.00 91 SER A N 1
ATOM 679 C CA . SER A 1 91 ? 18.613 1.824 -36.077 1.00 97.00 91 SER A CA 1
ATOM 680 C C . SER A 1 91 ? 17.770 3.031 -35.673 1.00 97.00 91 SER A C 1
ATOM 682 O O . SER A 1 91 ? 17.373 3.130 -34.514 1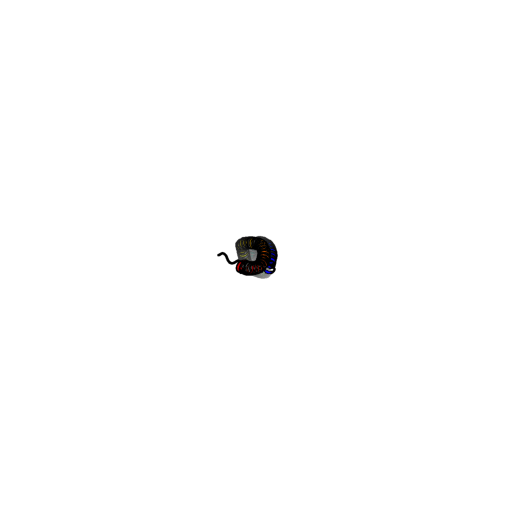.00 97.00 91 SER A O 1
ATOM 684 N N . LYS A 1 92 ? 17.459 3.927 -36.617 1.00 96.38 92 LYS A N 1
ATOM 685 C CA . LYS A 1 92 ? 16.593 5.080 -36.359 1.00 96.38 92 LYS A CA 1
ATOM 686 C C . LYS A 1 92 ? 15.175 4.651 -35.975 1.00 96.38 92 LYS A C 1
ATOM 688 O O . LYS A 1 92 ? 14.664 5.127 -34.967 1.00 96.38 92 LYS A O 1
ATOM 693 N N . ILE A 1 93 ? 14.569 3.736 -36.735 1.00 96.62 93 ILE A N 1
ATOM 694 C CA . ILE A 1 93 ? 13.216 3.227 -36.450 1.00 96.62 93 ILE A CA 1
ATOM 695 C C . ILE A 1 93 ? 13.169 2.601 -35.050 1.00 96.62 93 ILE A C 1
ATOM 697 O O . ILE A 1 93 ? 12.309 2.956 -34.247 1.00 96.62 93 ILE A O 1
ATOM 701 N N . ALA A 1 94 ? 14.143 1.748 -34.717 1.00 96.50 94 ALA A N 1
ATOM 702 C CA . ALA A 1 94 ? 14.232 1.140 -33.391 1.00 96.50 94 ALA A CA 1
ATOM 703 C C . ALA A 1 94 ? 14.400 2.190 -32.275 1.00 96.50 94 ALA A C 1
ATOM 705 O O . ALA A 1 94 ? 13.772 2.089 -31.221 1.00 96.50 94 ALA A O 1
ATOM 706 N N . ALA A 1 95 ? 15.216 3.225 -32.498 1.00 96.50 95 ALA A N 1
ATOM 707 C CA . ALA A 1 95 ? 15.366 4.324 -31.548 1.00 96.50 95 ALA A CA 1
ATOM 708 C C . ALA A 1 95 ? 14.042 5.086 -31.337 1.00 96.50 95 ALA A C 1
ATOM 710 O O . ALA A 1 95 ? 13.682 5.383 -30.197 1.00 96.50 95 ALA A O 1
ATOM 711 N N . ASP A 1 96 ? 13.284 5.365 -32.399 1.00 95.06 96 ASP A N 1
ATOM 712 C CA . ASP A 1 96 ? 11.985 6.045 -32.312 1.00 95.06 96 ASP A CA 1
ATOM 713 C C . ASP A 1 96 ? 10.938 5.207 -31.546 1.00 95.06 96 ASP A C 1
ATOM 715 O O . ASP A 1 96 ? 10.191 5.738 -30.710 1.00 95.06 96 ASP A O 1
ATOM 719 N N . GLU A 1 97 ? 10.922 3.888 -31.756 1.00 96.25 97 GLU A N 1
ATOM 720 C CA . GLU A 1 97 ? 10.068 2.948 -31.018 1.00 96.25 97 GLU A CA 1
ATOM 721 C C . GLU A 1 97 ? 10.409 2.920 -29.521 1.00 96.25 97 GLU A C 1
ATOM 723 O O . GLU A 1 97 ? 9.519 3.069 -28.675 1.00 96.25 97 GLU A O 1
ATOM 728 N N . ILE A 1 98 ? 11.696 2.811 -29.170 1.00 96.00 98 ILE A N 1
ATOM 729 C CA . ILE A 1 98 ? 12.130 2.825 -27.766 1.00 96.00 98 ILE A CA 1
ATOM 730 C C . ILE A 1 98 ? 11.802 4.172 -27.117 1.00 96.00 98 ILE A C 1
ATOM 732 O O . ILE A 1 98 ? 11.341 4.203 -25.974 1.00 96.00 98 ILE A O 1
ATOM 736 N N . ASN A 1 99 ? 11.982 5.292 -27.821 1.00 94.62 99 ASN A N 1
ATOM 737 C CA . ASN A 1 99 ? 11.635 6.614 -27.299 1.00 94.62 99 ASN A CA 1
ATOM 738 C C . ASN A 1 99 ? 10.135 6.713 -26.970 1.00 94.62 99 ASN A C 1
ATOM 740 O O . ASN A 1 99 ? 9.757 7.225 -25.917 1.00 94.62 99 ASN A O 1
ATOM 744 N N . THR A 1 100 ? 9.280 6.166 -27.836 1.00 95.12 100 THR A N 1
ATOM 745 C CA . THR A 1 100 ? 7.827 6.109 -27.615 1.00 95.12 100 THR A CA 1
ATOM 746 C C . THR A 1 100 ? 7.478 5.279 -26.378 1.00 95.12 100 THR A C 1
ATOM 748 O O . THR A 1 100 ? 6.711 5.734 -25.525 1.00 95.12 100 THR A O 1
ATOM 751 N N . LEU A 1 101 ? 8.081 4.096 -26.225 1.00 95.31 101 LEU A N 1
ATOM 752 C CA . LEU A 1 101 ? 7.891 3.248 -25.042 1.00 95.31 101 LEU A CA 1
ATOM 753 C C . LEU A 1 101 ? 8.384 3.929 -23.761 1.00 95.31 101 LEU A C 1
ATOM 755 O O . LEU A 1 101 ? 7.713 3.875 -22.733 1.00 95.31 101 LEU A O 1
ATOM 759 N N . THR A 1 102 ? 9.521 4.616 -23.837 1.00 95.56 102 THR A N 1
ATOM 760 C CA . THR A 1 102 ? 10.126 5.317 -22.700 1.00 95.56 102 THR A CA 1
ATOM 761 C C . THR A 1 102 ? 9.245 6.472 -22.223 1.00 95.56 102 THR A C 1
ATOM 763 O O . THR A 1 102 ? 9.033 6.621 -21.022 1.00 95.56 102 THR A O 1
ATOM 766 N N . LYS A 1 103 ? 8.659 7.249 -23.146 1.00 93.19 103 LYS A N 1
ATOM 767 C CA . LYS A 1 103 ? 7.681 8.302 -22.813 1.00 93.19 103 LYS A CA 1
ATOM 768 C C . LYS A 1 103 ? 6.451 7.737 -22.112 1.00 93.19 103 LYS A C 1
ATOM 770 O O . LYS A 1 103 ? 6.058 8.243 -21.069 1.00 93.19 103 LYS A O 1
ATOM 775 N N . LYS A 1 104 ? 5.898 6.636 -22.627 1.00 95.19 104 LYS A N 1
ATOM 776 C CA . LYS A 1 104 ? 4.779 5.946 -21.972 1.00 95.19 104 LYS A CA 1
ATOM 777 C C . LYS A 1 104 ? 5.153 5.449 -20.567 1.00 95.19 104 LYS A C 1
ATOM 779 O O . LYS A 1 104 ? 4.327 5.502 -19.661 1.00 95.19 104 LYS A O 1
ATOM 784 N N . GLY A 1 105 ? 6.389 4.979 -20.384 1.00 94.69 105 GLY A N 1
ATOM 785 C CA . GLY A 1 105 ? 6.929 4.585 -19.082 1.00 94.69 105 GLY A CA 1
ATOM 786 C C . GLY A 1 105 ? 7.016 5.750 -18.092 1.00 94.69 105 GLY A C 1
ATOM 787 O O . GLY A 1 105 ? 6.604 5.592 -16.944 1.00 94.69 105 GLY A O 1
ATOM 788 N N . LEU A 1 106 ? 7.485 6.920 -18.545 1.00 93.50 106 LEU A N 1
ATOM 789 C CA . LEU A 1 106 ? 7.501 8.159 -17.752 1.00 93.50 106 LEU A CA 1
ATOM 790 C C . LEU A 1 106 ? 6.091 8.565 -17.312 1.00 93.50 106 LEU A C 1
ATOM 792 O O . LEU A 1 106 ? 5.860 8.823 -16.132 1.00 93.50 106 LEU A O 1
ATOM 796 N N . ASP A 1 107 ? 5.132 8.565 -18.238 1.00 93.69 107 ASP A N 1
ATOM 797 C CA . ASP A 1 107 ? 3.747 8.924 -17.924 1.00 93.69 107 ASP A CA 1
ATOM 798 C C . ASP A 1 107 ? 3.154 7.980 -16.869 1.00 93.69 107 ASP A C 1
ATOM 800 O O . ASP A 1 107 ? 2.546 8.430 -15.897 1.00 93.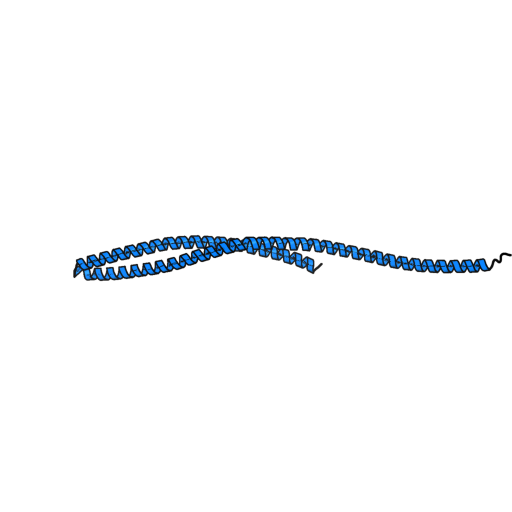69 107 ASP A O 1
ATOM 804 N N . LEU A 1 108 ? 3.382 6.670 -17.006 1.00 94.19 108 LEU A N 1
ATOM 805 C CA . LEU A 1 108 ? 2.878 5.674 -16.060 1.00 94.19 108 LEU A CA 1
ATOM 806 C C . LEU A 1 108 ? 3.495 5.825 -14.662 1.00 94.19 108 LEU A C 1
ATOM 808 O O . LEU A 1 108 ? 2.778 5.763 -13.661 1.00 94.19 108 LEU A O 1
ATOM 812 N N . ALA A 1 109 ? 4.809 6.039 -14.581 1.00 94.06 109 ALA A N 1
ATOM 813 C CA . ALA A 1 109 ? 5.495 6.254 -13.312 1.00 94.06 109 ALA A CA 1
ATOM 814 C C . ALA A 1 109 ? 5.050 7.570 -12.646 1.00 94.06 109 ALA A C 1
ATOM 816 O O . ALA A 1 109 ? 4.857 7.613 -11.432 1.00 94.06 109 ALA A O 1
ATOM 817 N N . SER A 1 110 ? 4.810 8.624 -13.432 1.00 91.62 110 SER A N 1
ATOM 818 C CA . SER A 1 110 ? 4.245 9.895 -12.957 1.00 91.62 110 SER A CA 1
ATOM 819 C C . SER A 1 110 ? 2.828 9.733 -12.390 1.00 91.62 110 SER A C 1
ATOM 821 O O . SER A 1 110 ? 2.563 10.131 -11.256 1.00 91.62 110 SER A O 1
ATOM 823 N N . ILE A 1 111 ? 1.929 9.067 -13.125 1.00 94.06 111 ILE A N 1
ATOM 824 C CA . ILE A 1 111 ? 0.565 8.763 -12.657 1.00 94.06 111 ILE A CA 1
ATOM 825 C C . ILE A 1 111 ? 0.607 7.944 -11.362 1.00 94.06 111 ILE A C 1
ATOM 827 O O . ILE A 1 111 ? -0.139 8.233 -10.429 1.00 94.06 111 ILE A O 1
ATOM 831 N N . THR A 1 112 ? 1.501 6.956 -11.285 1.00 93.75 112 THR A N 1
ATOM 832 C CA . THR A 1 112 ? 1.677 6.124 -10.086 1.00 93.75 112 THR A CA 1
ATOM 833 C C . THR A 1 112 ? 2.092 6.965 -8.878 1.00 93.75 112 THR A C 1
ATOM 835 O O . THR A 1 112 ? 1.480 6.842 -7.820 1.00 93.75 112 THR A O 1
ATOM 838 N N . GLY A 1 113 ? 3.071 7.863 -9.032 1.00 92.81 113 GLY A N 1
ATOM 839 C CA . GLY A 1 113 ? 3.493 8.765 -7.953 1.00 92.81 113 GLY A CA 1
ATOM 840 C C . GLY A 1 113 ? 2.382 9.716 -7.492 1.00 92.81 113 GLY A C 1
ATOM 841 O O . GLY A 1 113 ? 2.183 9.912 -6.291 1.00 92.81 113 GLY A O 1
ATOM 842 N N . ASN A 1 114 ? 1.589 10.250 -8.426 1.00 92.62 114 ASN A N 1
ATOM 843 C CA . ASN A 1 114 ? 0.442 11.103 -8.092 1.00 92.62 114 ASN A CA 1
ATOM 844 C C . ASN A 1 114 ? -0.632 10.331 -7.310 1.00 92.62 114 ASN A C 1
ATOM 846 O O . ASN A 1 114 ? -1.097 10.804 -6.278 1.00 92.62 114 ASN A O 1
ATOM 850 N N . LEU A 1 115 ? -0.972 9.112 -7.741 1.00 94.94 115 LEU A N 1
ATOM 851 C CA . LEU A 1 115 ? -1.923 8.260 -7.019 1.00 94.94 115 LEU A CA 1
ATOM 852 C C . LEU A 1 115 ? -1.437 7.923 -5.605 1.00 94.94 115 LEU A C 1
ATOM 854 O O . LEU A 1 115 ? -2.235 7.922 -4.670 1.00 94.94 115 LEU A O 1
ATOM 858 N N . MET A 1 116 ? -0.137 7.672 -5.426 1.00 93.56 116 MET A N 1
ATOM 859 C CA . MET A 1 116 ? 0.434 7.438 -4.095 1.00 93.56 116 MET A CA 1
ATOM 860 C C . MET A 1 116 ? 0.370 8.690 -3.216 1.00 93.56 116 MET A C 1
ATOM 862 O O . MET A 1 116 ? 0.050 8.581 -2.034 1.00 93.56 116 MET A O 1
ATOM 866 N N . THR A 1 117 ? 0.573 9.876 -3.795 1.00 91.69 117 THR A N 1
ATOM 867 C CA . THR A 1 117 ? 0.426 11.164 -3.091 1.00 91.69 117 THR A CA 1
ATOM 868 C C . THR A 1 117 ? -0.999 11.368 -2.558 1.00 91.69 117 THR A C 1
ATOM 870 O O . THR A 1 117 ? -1.170 11.934 -1.480 1.00 91.69 117 THR A O 1
ATOM 873 N N . ASP A 1 118 ? -2.013 10.840 -3.249 1.00 93.50 118 ASP A N 1
ATOM 874 C CA . ASP A 1 118 ? -3.412 10.880 -2.802 1.00 93.50 118 ASP A CA 1
ATOM 875 C C . ASP A 1 118 ? -3.776 9.764 -1.806 1.00 93.50 118 ASP A C 1
ATOM 877 O O . ASP A 1 118 ? -4.658 9.941 -0.959 1.00 93.50 118 ASP A O 1
ATOM 881 N N . ILE A 1 119 ? -3.151 8.588 -1.919 1.00 94.69 119 ILE A N 1
ATOM 882 C CA . ILE A 1 119 ? -3.455 7.406 -1.095 1.00 94.69 119 ILE A CA 1
ATOM 883 C C . ILE A 1 119 ? -2.792 7.483 0.280 1.00 94.69 119 ILE A C 1
ATOM 885 O O . ILE A 1 119 ? -3.448 7.177 1.277 1.00 94.69 119 ILE A O 1
ATOM 889 N N . ILE A 1 120 ? -1.530 7.911 0.358 1.00 95.25 120 ILE A N 1
ATOM 890 C CA . ILE A 1 120 ? -0.767 7.967 1.616 1.00 95.25 120 ILE A CA 1
ATOM 891 C C . ILE A 1 120 ? -1.521 8.754 2.712 1.00 95.25 120 ILE A C 1
ATOM 893 O O . ILE A 1 120 ? -1.669 8.227 3.821 1.00 95.25 120 ILE A O 1
ATOM 897 N N . PRO A 1 121 ? -2.092 9.949 2.441 1.00 95.38 121 PRO A N 1
ATOM 898 C CA . PRO A 1 121 ? -2.896 10.669 3.427 1.00 95.38 121 PRO A CA 1
ATOM 899 C C . PRO A 1 121 ? -4.143 9.897 3.869 1.00 95.38 121 PRO A C 1
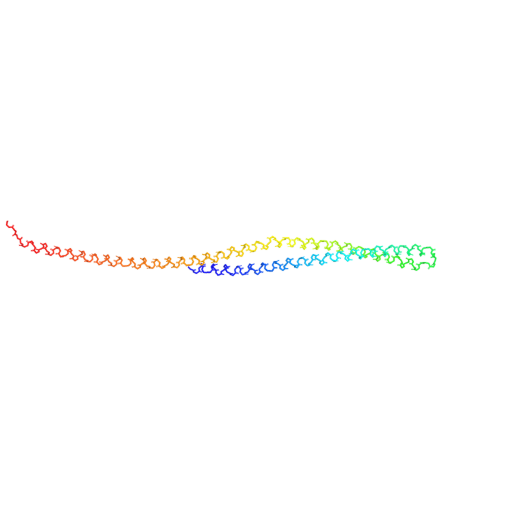ATOM 901 O O . PRO A 1 121 ? -4.464 9.891 5.052 1.00 95.38 121 PRO A O 1
ATOM 904 N N . LYS A 1 122 ? -4.829 9.206 2.948 1.00 96.38 122 LYS A N 1
ATOM 905 C CA . LYS A 1 122 ? -6.040 8.426 3.260 1.00 96.38 122 LYS A CA 1
ATOM 906 C C . LYS A 1 122 ? -5.734 7.232 4.159 1.00 96.38 122 LYS A C 1
ATOM 908 O O . LYS A 1 122 ? -6.510 6.951 5.073 1.00 96.38 122 LYS A O 1
ATOM 913 N N . ILE A 1 123 ? -4.607 6.556 3.933 1.00 96.00 123 ILE A N 1
ATOM 914 C CA . ILE A 1 123 ? -4.132 5.485 4.818 1.00 96.00 123 ILE A CA 1
ATOM 915 C C . ILE A 1 123 ? -3.821 6.064 6.201 1.00 96.00 123 ILE A C 1
ATOM 917 O O . ILE A 1 123 ? -4.300 5.531 7.194 1.00 96.00 123 ILE A O 1
ATOM 921 N N . SER A 1 124 ? -3.116 7.197 6.271 1.00 94.44 124 SER A N 1
ATOM 922 C CA . SER A 1 124 ? -2.821 7.883 7.538 1.00 94.44 124 SER A CA 1
ATOM 923 C C . SER A 1 124 ? -4.089 8.259 8.319 1.00 94.44 124 SER A C 1
ATOM 925 O O . SER A 1 124 ? -4.205 7.964 9.509 1.00 94.44 124 SER A O 1
ATOM 927 N N . THR A 1 125 ? -5.093 8.833 7.647 1.00 96.38 125 THR A N 1
ATOM 928 C CA . THR A 1 125 ? -6.403 9.115 8.255 1.00 96.38 125 THR A CA 1
ATOM 929 C C . THR A 1 125 ? -7.092 7.838 8.729 1.00 96.38 125 THR A C 1
ATOM 931 O O . THR A 1 125 ? -7.668 7.826 9.812 1.00 96.38 125 THR A O 1
ATOM 934 N N . THR A 1 126 ? -7.010 6.750 7.960 1.00 96.12 126 THR A N 1
ATOM 935 C CA . THR A 1 126 ? -7.577 5.454 8.359 1.00 96.12 126 THR A CA 1
ATOM 936 C C . THR A 1 126 ? -6.906 4.928 9.629 1.00 96.12 126 THR A C 1
ATOM 938 O O . THR A 1 126 ? -7.611 4.546 10.559 1.00 96.12 126 THR A O 1
ATOM 941 N N . THR A 1 127 ? -5.573 4.989 9.725 1.00 95.62 127 THR A N 1
ATOM 942 C CA . THR A 1 127 ? -4.833 4.624 10.944 1.00 95.62 127 THR A CA 1
ATOM 943 C C . THR A 1 127 ? -5.309 5.432 12.151 1.00 95.62 127 THR A C 1
ATOM 945 O O . THR A 1 127 ? -5.574 4.854 13.203 1.00 95.62 127 THR A O 1
ATOM 948 N N . MET A 1 128 ? -5.468 6.750 11.996 1.00 95.88 128 MET A N 1
ATOM 949 C CA . MET A 1 128 ? -5.930 7.641 13.066 1.00 95.88 128 MET A CA 1
ATOM 950 C C . MET A 1 128 ? -7.339 7.276 13.550 1.00 95.88 128 MET A C 1
ATOM 952 O O . MET A 1 128 ? -7.547 7.078 14.744 1.00 95.88 128 MET A O 1
ATOM 956 N N . LEU A 1 129 ? -8.293 7.114 12.628 1.00 96.75 129 LEU A N 1
ATOM 957 C CA . LEU A 1 129 ? -9.676 6.754 12.960 1.00 96.75 129 LEU A CA 1
ATOM 958 C C . LEU A 1 129 ? -9.762 5.395 13.660 1.00 96.75 129 LEU A C 1
ATOM 960 O O . LEU A 1 129 ? -10.542 5.202 14.587 1.00 96.75 129 LEU A O 1
ATOM 964 N N . VAL A 1 130 ? -8.946 4.437 13.233 1.00 96.50 130 VAL A N 1
ATOM 965 C CA . VAL A 1 130 ? -8.905 3.110 13.845 1.00 96.50 130 VAL A CA 1
ATOM 966 C C . VAL A 1 130 ? -8.303 3.165 15.255 1.00 96.50 130 VAL A C 1
ATOM 968 O O . VAL A 1 130 ? -8.809 2.502 16.160 1.00 96.50 130 VAL A O 1
ATOM 971 N N . GLN A 1 131 ? -7.280 3.990 15.490 1.00 95.31 131 GLN A N 1
ATOM 972 C CA . GLN A 1 131 ? -6.754 4.226 16.839 1.00 95.31 131 GLN A CA 1
ATOM 973 C C . GLN A 1 131 ? -7.798 4.877 17.760 1.00 95.31 131 GLN A C 1
ATOM 975 O O . GLN A 1 131 ? -7.906 4.493 18.926 1.00 95.31 131 GLN A O 1
ATOM 980 N N . GLU A 1 132 ? -8.615 5.797 17.241 1.00 96.69 132 GLU A N 1
ATOM 981 C CA . GLU A 1 132 ? -9.752 6.358 17.982 1.00 96.69 132 GLU A CA 1
ATOM 982 C C . GLU A 1 132 ? -10.790 5.283 18.338 1.00 96.69 132 GLU A C 1
ATOM 984 O O . GLU A 1 132 ? -11.277 5.258 19.469 1.00 96.69 132 GLU A O 1
ATOM 989 N N . ILE A 1 133 ? -11.084 4.345 17.428 1.00 96.06 133 ILE A N 1
ATOM 990 C CA . ILE A 1 133 ? -11.978 3.207 17.711 1.00 96.06 133 ILE A CA 1
ATOM 991 C C . ILE A 1 133 ? -11.417 2.333 18.839 1.00 96.06 133 ILE A C 1
ATOM 993 O O . ILE A 1 133 ? -12.182 1.918 19.715 1.00 96.06 133 ILE A O 1
ATOM 997 N N . ALA A 1 134 ? -10.109 2.059 18.849 1.00 94.88 134 ALA A N 1
ATOM 998 C CA . ALA A 1 134 ? -9.472 1.292 19.920 1.00 94.88 134 ALA A CA 1
ATOM 999 C C . ALA A 1 134 ? -9.614 2.004 21.277 1.00 94.88 134 ALA A C 1
ATOM 1001 O O . ALA A 1 134 ? -10.062 1.404 22.256 1.00 94.88 134 ALA A O 1
ATOM 1002 N N . ALA A 1 135 ? -9.318 3.308 21.322 1.00 95.44 135 ALA A N 1
ATOM 1003 C CA . ALA A 1 135 ? -9.449 4.117 22.532 1.00 95.44 135 ALA A CA 1
ATOM 1004 C C . ALA A 1 135 ? -10.901 4.174 23.041 1.00 95.44 135 ALA A C 1
ATOM 1006 O O . ALA A 1 135 ? -11.156 3.908 24.217 1.00 95.44 135 ALA A O 1
ATOM 1007 N N . ALA A 1 136 ? -11.862 4.436 22.150 1.00 96.94 136 ALA A N 1
ATOM 1008 C CA . ALA A 1 136 ? -13.284 4.467 22.483 1.00 96.94 136 ALA A CA 1
ATOM 1009 C C . ALA A 1 136 ? -13.798 3.097 22.954 1.00 96.94 136 ALA A C 1
ATOM 1011 O O . ALA A 1 136 ? -14.583 3.017 23.898 1.00 96.94 136 ALA A O 1
ATOM 1012 N N . SER A 1 137 ? -13.333 2.004 22.342 1.00 96.44 137 SER A N 1
ATOM 1013 C CA . SER A 1 137 ? -13.685 0.642 22.768 1.00 96.44 137 SER A CA 1
ATOM 1014 C C . SER A 1 137 ? -13.153 0.350 24.172 1.00 96.44 137 SER A C 1
ATOM 1016 O O . SER A 1 137 ? -13.860 -0.231 24.996 1.00 96.44 137 SER A O 1
ATOM 1018 N N . GLN A 1 138 ? -11.940 0.804 24.495 1.00 93.19 138 GLN A N 1
ATOM 1019 C CA . GLN A 1 138 ? -11.390 0.657 25.841 1.00 93.19 138 GLN A CA 1
ATOM 1020 C C . GLN A 1 138 ? -12.203 1.441 26.883 1.00 93.19 138 GLN A C 1
ATOM 1022 O O . GLN A 1 138 ? -12.499 0.916 27.960 1.00 93.19 138 GLN A O 1
ATOM 1027 N N . GLU A 1 139 ? -12.612 2.669 26.563 1.00 95.38 139 GLU A N 1
ATOM 1028 C CA . GLU A 1 139 ? -13.477 3.480 27.427 1.00 95.38 139 GLU A CA 1
ATOM 1029 C C . GLU A 1 139 ? -14.850 2.824 27.635 1.00 95.38 139 GLU A C 1
ATOM 1031 O O . GLU A 1 139 ? -15.309 2.685 28.772 1.00 95.38 139 GLU A O 1
ATOM 1036 N N . GLN A 1 140 ? -15.470 2.320 26.565 1.00 95.38 140 GLN A N 1
ATOM 1037 C CA . GLN A 1 140 ? -16.723 1.566 26.641 1.00 95.38 140 GLN A CA 1
ATOM 1038 C C . GLN A 1 140 ? -16.599 0.318 27.517 1.00 95.38 140 GLN A C 1
ATOM 1040 O O . GLN A 1 140 ? -17.527 -0.000 28.260 1.00 95.38 140 GLN A O 1
ATOM 1045 N N . ASN A 1 141 ? -15.469 -0.391 27.458 1.00 93.75 141 ASN A N 1
ATOM 1046 C CA . ASN A 1 141 ? -15.244 -1.574 28.284 1.00 93.75 141 ASN A CA 1
ATOM 1047 C C . ASN A 1 141 ? -15.188 -1.208 29.777 1.00 93.75 141 ASN A C 1
ATOM 1049 O O . ASN A 1 141 ? -15.825 -1.867 30.602 1.00 93.75 141 ASN A O 1
ATOM 1053 N N . ASN A 1 142 ? -14.496 -0.115 30.114 1.00 93.62 142 ASN A N 1
ATOM 1054 C CA . ASN A 1 142 ? -14.450 0.414 31.478 1.00 93.62 142 ASN A CA 1
ATOM 1055 C C . ASN A 1 142 ? -15.850 0.829 31.962 1.00 93.62 142 ASN A C 1
ATOM 1057 O O . ASN A 1 142 ? -16.267 0.426 33.050 1.00 93.62 142 ASN A O 1
ATOM 1061 N N . GLY A 1 143 ? -16.605 1.564 31.139 1.00 95.69 143 GLY A N 1
ATOM 1062 C CA . GLY A 1 143 ? -17.979 1.967 31.450 1.00 95.69 143 GLY A CA 1
ATOM 1063 C C . GLY A 1 143 ? -18.915 0.769 31.636 1.00 95.69 143 GLY A C 1
ATOM 1064 O O . GLY A 1 143 ? -19.674 0.714 32.602 1.00 95.69 143 GLY A O 1
ATOM 1065 N N . ALA A 1 144 ? -18.812 -0.248 30.778 1.00 95.19 144 ALA A N 1
ATOM 1066 C CA . ALA A 1 144 ? -19.584 -1.482 30.908 1.00 95.19 144 ALA A CA 1
ATOM 1067 C C . ALA A 1 144 ? -19.258 -2.233 32.210 1.00 95.19 144 ALA A C 1
ATOM 1069 O O . ALA A 1 144 ? -20.165 -2.758 32.856 1.00 95.19 144 ALA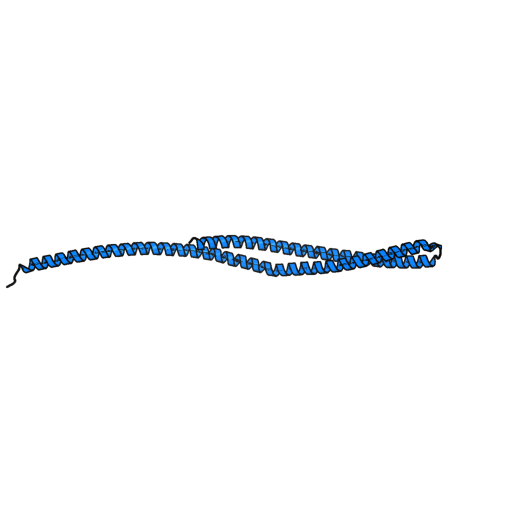 A O 1
ATOM 1070 N N . SER A 1 145 ? -17.986 -2.257 32.625 1.00 94.12 145 SER A N 1
ATOM 1071 C CA . SER A 1 145 ? -17.588 -2.851 33.905 1.00 94.12 145 SER A CA 1
ATOM 1072 C C . SER A 1 145 ? -18.184 -2.094 35.094 1.00 94.12 145 SER A C 1
ATOM 1074 O O . SER A 1 145 ? -18.659 -2.728 36.033 1.00 94.12 145 SER A O 1
ATOM 1076 N N . GLN A 1 146 ? -18.201 -0.759 35.056 1.00 95.81 146 GLN A N 1
ATOM 1077 C CA . GLN A 1 146 ? -18.808 0.064 36.108 1.00 95.81 146 GLN A CA 1
ATOM 1078 C C . GLN A 1 146 ? -20.321 -0.155 36.207 1.00 95.81 146 GLN A C 1
ATOM 1080 O O . GLN A 1 146 ? -20.841 -0.343 37.306 1.00 95.81 146 GLN A O 1
ATOM 1085 N N . VAL A 1 147 ? -21.020 -0.192 35.067 1.00 96.62 147 VAL A N 1
ATOM 1086 C CA . VAL A 1 147 ? -22.458 -0.499 35.015 1.00 96.62 147 VAL A CA 1
ATOM 1087 C C . VAL A 1 147 ? -22.733 -1.883 35.596 1.00 96.62 147 VAL A C 1
ATOM 1089 O O . VAL A 1 147 ? -23.650 -2.037 36.399 1.00 96.62 147 VAL A O 1
ATOM 1092 N N . ASN A 1 148 ? -21.922 -2.883 35.247 1.00 95.12 148 ASN A N 1
ATOM 1093 C CA . ASN A 1 148 ? -22.076 -4.230 35.786 1.00 95.12 148 ASN A CA 1
ATOM 1094 C C . ASN A 1 148 ? -21.917 -4.263 37.317 1.00 95.12 148 ASN A C 1
ATOM 1096 O O . ASN A 1 148 ? -22.729 -4.888 37.996 1.00 95.12 148 ASN A O 1
ATOM 1100 N N . SER A 1 149 ? -20.930 -3.553 37.870 1.00 96.75 149 SER A N 1
ATOM 1101 C CA . SER A 1 149 ? -20.761 -3.433 39.325 1.00 96.75 149 SER A CA 1
ATOM 1102 C C . SER A 1 149 ? -21.943 -2.725 39.996 1.00 96.75 149 SER A C 1
ATOM 1104 O O . SER A 1 149 ? -22.418 -3.178 41.034 1.00 96.75 149 SER A O 1
ATOM 1106 N N . ALA A 1 150 ? -22.465 -1.652 39.394 1.00 97.31 150 ALA A N 1
ATOM 1107 C CA . ALA A 1 150 ? -23.634 -0.943 39.917 1.00 97.31 150 ALA A CA 1
ATOM 1108 C C . ALA A 1 150 ? -24.897 -1.824 39.913 1.00 97.31 150 ALA A C 1
ATOM 1110 O O . ALA A 1 150 ? -25.680 -1.790 40.860 1.00 97.31 150 ALA A O 1
ATOM 1111 N N . ILE A 1 151 ? -25.079 -2.658 38.883 1.00 97.38 151 ILE A N 1
ATOM 1112 C CA . ILE A 1 151 ? -26.177 -3.633 38.821 1.00 97.38 151 ILE A CA 1
ATOM 1113 C C . ILE A 1 151 ? -26.043 -4.684 39.928 1.00 97.38 151 ILE A C 1
ATOM 1115 O O . ILE A 1 151 ? -27.044 -5.037 40.548 1.00 97.38 151 ILE A O 1
ATOM 1119 N N . GLN A 1 152 ? -24.830 -5.169 40.208 1.00 97.44 152 GLN A N 1
ATOM 1120 C CA . GLN A 1 152 ? -24.598 -6.113 41.307 1.00 97.44 152 GLN A CA 1
ATOM 1121 C C . GLN A 1 152 ? -24.944 -5.496 42.669 1.00 97.44 152 GLN A C 1
ATOM 1123 O O . GLN A 1 152 ? -25.661 -6.121 43.443 1.00 97.44 152 GLN A O 1
ATOM 1128 N N . GLN A 1 153 ? -24.544 -4.247 42.919 1.00 97.25 153 GLN A N 1
ATOM 1129 C CA . GLN A 1 153 ? -24.907 -3.520 44.144 1.00 97.25 153 GLN A CA 1
ATOM 1130 C C . GLN A 1 153 ? -26.419 -3.288 44.264 1.00 97.25 153 GLN A C 1
ATOM 1132 O O . GLN A 1 153 ? -27.001 -3.484 45.327 1.00 97.25 153 GLN A O 1
ATOM 1137 N N . LEU A 1 154 ? -27.089 -2.908 43.170 1.00 97.25 154 LEU A N 1
ATOM 1138 C CA . LEU A 1 154 ? -28.548 -2.774 43.158 1.00 97.25 154 LEU A CA 1
ATOM 1139 C C . LEU A 1 154 ? -29.245 -4.104 43.451 1.00 97.25 154 LEU A C 1
ATOM 1141 O O . LEU A 1 154 ? -30.268 -4.115 44.133 1.00 97.25 154 LEU A O 1
ATOM 1145 N N . ASN A 1 155 ? -28.702 -5.218 42.958 1.00 97.69 155 ASN A N 1
ATOM 1146 C CA . ASN A 1 155 ? -29.224 -6.548 43.248 1.00 97.69 155 ASN A CA 1
ATOM 1147 C C . ASN A 1 155 ? -29.087 -6.898 44.741 1.00 97.69 155 ASN A C 1
ATOM 1149 O O . ASN A 1 155 ? -30.033 -7.423 45.318 1.00 97.69 155 ASN A O 1
ATOM 1153 N N . GLU A 1 156 ? -27.963 -6.556 45.378 1.00 97.56 156 GLU A N 1
ATOM 1154 C CA . GLU A 1 156 ? -27.771 -6.721 46.828 1.00 97.56 156 GLU A CA 1
ATOM 1155 C C . GLU A 1 156 ? -28.787 -5.899 47.632 1.00 97.56 156 GLU A C 1
ATOM 1157 O O . GLU A 1 156 ? -29.511 -6.458 48.452 1.00 97.56 156 GLU A O 1
ATOM 1162 N N . ILE A 1 157 ? -28.933 -4.604 47.328 1.00 97.44 157 ILE A N 1
ATOM 1163 C CA . ILE A 1 157 ? -29.911 -3.723 47.994 1.00 97.44 157 ILE A CA 1
ATOM 1164 C C . ILE A 1 157 ? -31.346 -4.221 47.775 1.00 97.44 157 ILE A C 1
ATOM 1166 O O . ILE A 1 157 ? -32.185 -4.148 48.669 1.00 97.44 157 ILE A O 1
ATOM 1170 N N . THR A 1 158 ? -31.655 -4.737 46.584 1.00 97.25 158 THR A N 1
ATOM 1171 C CA . THR A 1 158 ? -32.985 -5.289 46.284 1.00 97.25 158 THR A CA 1
ATOM 1172 C C . THR A 1 158 ? -33.276 -6.525 47.135 1.00 97.25 158 THR A C 1
ATOM 1174 O O . THR A 1 158 ? -34.392 -6.666 47.634 1.00 97.25 158 THR A O 1
ATOM 1177 N N . GLN A 1 159 ? -32.284 -7.397 47.340 1.00 97.12 159 GLN A N 1
ATOM 1178 C CA . GLN A 1 159 ? -32.415 -8.561 48.221 1.00 97.12 159 GLN A CA 1
ATOM 1179 C C . GLN A 1 159 ? -32.545 -8.156 49.693 1.00 97.12 159 GLN A C 1
ATOM 1181 O O . GLN A 1 159 ? -33.393 -8.703 50.394 1.00 97.12 159 GLN A O 1
ATOM 1186 N N . GLU A 1 160 ? -31.773 -7.168 50.149 1.00 97.38 160 GLU A N 1
ATOM 1187 C CA . GLU A 1 160 ? -31.878 -6.625 51.509 1.00 97.38 160 GLU A CA 1
ATOM 1188 C C . GLU A 1 160 ? -33.260 -6.005 51.760 1.00 97.38 160 GLU A C 1
ATOM 1190 O O . GLU A 1 160 ? -33.901 -6.310 52.762 1.00 97.38 160 GLU A O 1
ATOM 1195 N N . ASN A 1 161 ? -33.778 -5.215 50.815 1.00 96.62 161 ASN A N 1
ATOM 1196 C CA . ASN A 1 161 ? -35.123 -4.642 50.900 1.00 96.62 161 ASN A CA 1
ATOM 1197 C C . ASN A 1 161 ? -36.219 -5.715 50.937 1.00 96.62 161 ASN A C 1
ATOM 1199 O O . ASN A 1 161 ? -37.218 -5.540 51.638 1.00 96.62 161 ASN A O 1
ATOM 1203 N N . ALA A 1 162 ? -36.057 -6.810 50.189 1.00 97.00 162 ALA A N 1
ATOM 1204 C CA . ALA A 1 162 ? -36.990 -7.932 50.235 1.00 97.00 162 ALA A CA 1
ATOM 1205 C C . ALA A 1 162 ? -36.980 -8.600 51.620 1.00 97.00 162 ALA A C 1
ATOM 1207 O O . ALA A 1 162 ? -38.042 -8.755 52.219 1.00 97.00 162 ALA A O 1
ATOM 1208 N N . ALA A 1 163 ? -35.796 -8.891 52.170 1.00 96.88 163 ALA A N 1
ATOM 1209 C CA . ALA A 1 163 ? -35.647 -9.474 53.504 1.00 96.88 163 ALA A CA 1
ATOM 1210 C C . ALA A 1 163 ? -36.197 -8.555 54.610 1.00 96.88 163 ALA A C 1
ATOM 1212 O O . ALA A 1 163 ? -36.953 -8.999 55.472 1.00 96.88 163 ALA A O 1
ATOM 1213 N N . ALA A 1 164 ? -35.896 -7.256 54.549 1.00 97.12 164 ALA A N 1
ATOM 1214 C CA . ALA A 1 164 ? -36.427 -6.268 55.485 1.00 97.12 164 ALA A CA 1
ATOM 1215 C C . ALA A 1 164 ? -37.958 -6.155 55.398 1.00 97.12 164 ALA A C 1
ATOM 1217 O O . ALA A 1 164 ? -38.625 -5.967 56.413 1.00 97.12 164 ALA A O 1
ATOM 1218 N N . SER A 1 165 ? -38.531 -6.293 54.197 1.00 97.56 165 SER A N 1
ATOM 1219 C CA . SER A 1 165 ? -39.986 -6.305 54.004 1.00 97.56 165 SER A CA 1
ATOM 1220 C C . SER A 1 165 ? -40.634 -7.559 54.598 1.00 97.56 165 SER A C 1
ATOM 1222 O O . SER A 1 165 ? -41.704 -7.457 55.197 1.00 97.56 165 SER A O 1
ATOM 1224 N N . GLU A 1 166 ? -39.991 -8.725 54.480 1.00 96.50 166 GLU A N 1
ATOM 1225 C CA . GLU A 1 166 ? -40.433 -9.962 55.140 1.00 96.50 166 GLU A CA 1
ATOM 1226 C C . GLU A 1 166 ? -40.373 -9.841 56.672 1.00 96.50 166 GLU A C 1
ATOM 1228 O O . GLU A 1 166 ? -41.331 -10.195 57.362 1.00 96.50 166 GLU A O 1
ATOM 1233 N N . GLU A 1 167 ? -39.294 -9.274 57.216 1.00 96.44 167 GLU A N 1
ATOM 1234 C CA . GLU A 1 167 ? -39.146 -9.041 58.658 1.00 96.44 167 GLU A CA 1
ATOM 1235 C C . GLU A 1 167 ? -40.177 -8.028 59.189 1.00 96.44 167 GLU A C 1
ATOM 1237 O O . GLU A 1 167 ? -40.767 -8.230 60.256 1.00 96.44 167 GLU A O 1
ATOM 1242 N N . LEU A 1 168 ? -40.457 -6.969 58.422 1.00 96.56 168 LEU A N 1
ATOM 1243 C CA . LEU A 1 168 ? -41.511 -5.996 58.721 1.00 96.56 168 LEU A CA 1
ATOM 1244 C C . LEU A 1 168 ? -42.902 -6.632 58.714 1.00 96.56 168 LEU A C 1
ATOM 1246 O O . LEU A 1 168 ? -43.691 -6.348 59.615 1.00 96.56 168 LEU A O 1
ATOM 1250 N N . ALA A 1 169 ? -43.207 -7.487 57.735 1.00 96.56 169 ALA A N 1
ATOM 1251 C CA . ALA A 1 169 ? -44.482 -8.197 57.671 1.00 96.56 169 ALA A CA 1
ATOM 1252 C C . ALA A 1 169 ? -44.671 -9.114 58.891 1.00 96.56 169 ALA A C 1
ATOM 1254 O O . ALA A 1 169 ? -45.705 -9.042 59.553 1.00 96.56 169 ALA A O 1
ATOM 1255 N N . SER A 1 170 ? -43.640 -9.883 59.253 1.00 96.69 170 SER A N 1
ATOM 1256 C CA . SER A 1 170 ? -43.626 -10.725 60.459 1.00 96.69 170 SER A CA 1
ATOM 1257 C C . SER A 1 170 ? -43.802 -9.907 61.747 1.00 96.69 170 SER A C 1
ATOM 1259 O O . SER A 1 170 ? -44.597 -10.248 62.625 1.00 96.69 170 SER A O 1
ATOM 1261 N N . SER A 1 171 ? -43.119 -8.764 61.848 1.00 96.25 171 SER A N 1
ATOM 1262 C CA . SER A 1 171 ? -43.261 -7.851 62.988 1.00 96.25 171 SER A CA 1
ATOM 1263 C C . SER A 1 171 ? -44.667 -7.251 63.080 1.00 96.25 171 SER A C 1
ATOM 1265 O O . SER A 1 171 ? -45.202 -7.101 64.178 1.00 96.25 171 SER A O 1
ATOM 1267 N N . ALA A 1 172 ? -45.284 -6.925 61.941 1.00 96.62 172 ALA A N 1
ATOM 1268 C CA . ALA A 1 172 ? -46.654 -6.429 61.884 1.00 96.62 172 ALA A CA 1
ATOM 1269 C C . ALA A 1 172 ? -47.674 -7.496 62.318 1.00 96.62 172 ALA A C 1
ATOM 1271 O O . ALA A 1 172 ? -48.604 -7.159 63.052 1.00 96.62 172 ALA A O 1
ATOM 1272 N N . GLU A 1 173 ? -47.480 -8.764 61.936 1.00 95.88 173 GLU A N 1
ATOM 1273 C CA . GLU A 1 173 ? -48.291 -9.891 62.426 1.00 95.88 173 GLU A CA 1
ATOM 1274 C C . GLU A 1 173 ? -48.157 -10.061 63.946 1.00 95.88 173 GLU A C 1
ATOM 1276 O O . GLU A 1 173 ? -49.166 -10.068 64.650 1.00 95.88 173 GLU A O 1
ATOM 1281 N N . MET A 1 174 ? -46.932 -10.078 64.486 1.00 96.12 174 MET A N 1
ATOM 1282 C CA . MET A 1 174 ? -46.719 -10.159 65.941 1.00 96.12 174 MET A CA 1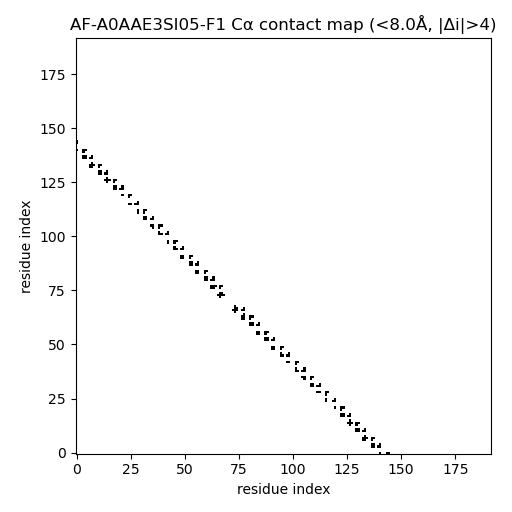
ATOM 1283 C C . MET A 1 174 ? -47.373 -9.002 66.707 1.00 96.12 174 MET A C 1
ATOM 1285 O O . MET A 1 174 ? -47.965 -9.211 67.768 1.00 96.12 174 MET A O 1
ATOM 1289 N N . LEU A 1 175 ? -47.270 -7.773 66.189 1.00 96.19 175 LEU A N 1
ATOM 1290 C CA . LEU A 1 175 ? -47.902 -6.603 66.803 1.00 96.19 175 LEU A CA 1
ATOM 1291 C C . LEU A 1 175 ? -49.431 -6.692 66.760 1.00 96.19 175 LEU A C 1
ATOM 1293 O O . LEU A 1 175 ? -50.084 -6.302 67.732 1.00 96.19 175 LEU A O 1
ATOM 1297 N N . ALA A 1 176 ? -50.004 -7.212 65.671 1.00 96.19 176 ALA A N 1
ATOM 1298 C CA . ALA A 1 176 ? -51.440 -7.457 65.567 1.00 96.19 176 ALA A CA 1
ATOM 1299 C C . ALA A 1 176 ? -51.905 -8.481 66.617 1.00 96.19 176 ALA A C 1
ATOM 1301 O O . ALA A 1 176 ? -52.846 -8.200 67.366 1.00 96.19 176 ALA A O 1
ATOM 1302 N N . ASP A 1 177 ? -51.183 -9.593 66.765 1.00 95.62 177 ASP A N 1
ATOM 1303 C CA . ASP A 1 177 ? -51.458 -10.621 67.775 1.00 95.62 177 ASP A CA 1
ATOM 1304 C C . ASP A 1 177 ? -51.364 -10.074 69.210 1.00 95.62 177 ASP A C 1
ATOM 1306 O O . ASP A 1 177 ? -52.185 -10.396 70.078 1.00 95.62 177 ASP A O 1
ATOM 1310 N N . GLN A 1 178 ? -50.379 -9.218 69.499 1.00 94.88 178 GLN A N 1
ATOM 1311 C CA . GLN A 1 178 ? -50.240 -8.572 70.809 1.00 94.88 178 GLN A CA 1
ATOM 1312 C C . GLN A 1 178 ? -51.352 -7.562 71.092 1.00 94.88 178 GLN A C 1
ATOM 1314 O O . GLN A 1 178 ? -51.857 -7.511 72.218 1.00 94.88 178 GLN A O 1
ATOM 1319 N N . ALA A 1 179 ? -51.773 -6.791 70.089 1.00 95.75 179 ALA A N 1
ATOM 1320 C CA . ALA A 1 179 ? -52.906 -5.883 70.217 1.00 95.75 179 ALA A CA 1
ATOM 1321 C C . ALA A 1 179 ? -54.214 -6.648 70.493 1.00 95.75 179 ALA A C 1
ATOM 1323 O O . ALA A 1 179 ? -55.008 -6.226 71.340 1.00 95.75 179 ALA A O 1
ATOM 1324 N N . GLU A 1 180 ? -54.423 -7.795 69.841 1.00 93.88 180 GLU A N 1
ATOM 1325 C CA . GLU A 1 180 ? -55.580 -8.664 70.073 1.00 93.88 180 GLU A CA 1
ATOM 1326 C C . GLU A 1 180 ? -55.563 -9.285 71.479 1.00 93.88 180 GLU A C 1
ATOM 1328 O O . GLU A 1 180 ? -56.567 -9.227 72.198 1.00 93.88 180 GLU A O 1
ATOM 1333 N N . ASN A 1 181 ? -54.404 -9.767 71.937 1.00 93.12 181 ASN A N 1
ATOM 1334 C CA . ASN A 1 181 ? -54.221 -10.245 73.311 1.00 93.12 181 ASN A CA 1
ATOM 1335 C C . ASN A 1 181 ? -54.501 -9.156 74.356 1.00 93.12 181 ASN A C 1
ATOM 1337 O O . ASN A 1 181 ? -55.180 -9.408 75.358 1.00 93.12 181 ASN A O 1
ATOM 1341 N N . LEU A 1 182 ? -54.022 -7.930 74.132 1.00 92.88 182 LEU A N 1
ATOM 1342 C CA . LEU A 1 182 ? -54.274 -6.807 75.032 1.00 92.8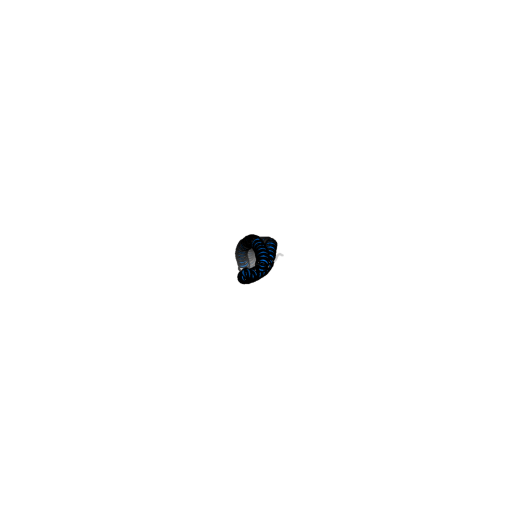8 182 LEU A CA 1
ATOM 1343 C C . LEU A 1 182 ? -55.767 -6.455 75.077 1.00 92.88 182 LEU A C 1
ATOM 1345 O O . LEU A 1 182 ? -56.328 -6.294 76.161 1.00 92.88 182 LEU A O 1
ATOM 1349 N N . LYS A 1 183 ? -56.433 -6.397 73.917 1.00 91.38 183 LYS A N 1
ATOM 1350 C CA . LYS A 1 183 ? -57.881 -6.161 73.815 1.00 91.38 183 LYS A CA 1
ATOM 1351 C C . LYS A 1 183 ? -58.677 -7.228 74.568 1.00 91.38 183 LYS A C 1
ATOM 1353 O O . LYS A 1 183 ? -59.591 -6.886 75.318 1.00 91.38 183 LYS A O 1
ATOM 1358 N N . SER A 1 184 ? -58.307 -8.498 74.409 1.00 89.25 184 SER A N 1
ATOM 1359 C CA . SER A 1 184 ? -58.889 -9.621 75.152 1.00 89.25 184 SER A CA 1
ATOM 1360 C C . SER A 1 184 ? -58.707 -9.450 76.666 1.00 89.25 184 SER A C 1
ATOM 1362 O O . SER A 1 184 ? -59.678 -9.508 77.418 1.00 89.25 184 SER A O 1
ATOM 1364 N N . THR A 1 185 ? -57.496 -9.109 77.112 1.00 89.12 185 THR A N 1
ATOM 1365 C CA . THR A 1 185 ? -57.171 -8.900 78.534 1.00 89.12 185 THR A CA 1
ATOM 1366 C C . THR A 1 185 ? -57.967 -7.747 79.154 1.00 89.12 185 THR A C 1
ATOM 1368 O O . THR A 1 185 ? -58.497 -7.878 80.256 1.00 89.12 185 THR A O 1
ATOM 1371 N N . ILE A 1 186 ? -58.100 -6.621 78.447 1.00 89.88 186 ILE A N 1
ATOM 1372 C CA . ILE A 1 186 ? -58.846 -5.450 78.933 1.00 89.88 186 ILE A CA 1
ATOM 1373 C C . ILE A 1 186 ? -60.360 -5.712 78.929 1.00 89.88 186 ILE A C 1
ATOM 1375 O O . ILE A 1 186 ? -61.056 -5.199 79.798 1.00 89.88 186 ILE A O 1
ATOM 1379 N N . SER A 1 187 ? -60.879 -6.552 78.024 1.00 85.69 187 SER A N 1
ATOM 1380 C CA . SER A 1 187 ? -62.317 -6.877 77.957 1.00 85.69 187 SER A CA 1
ATOM 1381 C C . SER A 1 187 ? -62.873 -7.545 79.223 1.00 85.69 187 SER A C 1
ATOM 1383 O O . SER A 1 187 ? -64.076 -7.483 79.476 1.00 85.69 187 SER A O 1
ATOM 1385 N N . PHE A 1 188 ? -61.999 -8.144 80.039 1.00 79.75 188 PHE A N 1
ATOM 1386 C CA . PHE A 1 188 ? -62.347 -8.686 81.352 1.00 79.75 188 PHE A CA 1
ATOM 1387 C C . PHE A 1 188 ? -62.685 -7.586 82.375 1.00 79.75 188 PHE A C 1
ATOM 1389 O O . PHE A 1 188 ? -63.514 -7.792 83.262 1.00 79.75 188 PHE A O 1
ATOM 1396 N N . PHE A 1 189 ? -62.077 -6.404 82.251 1.00 78.38 189 PHE A N 1
ATOM 1397 C CA . PHE A 1 189 ? -62.317 -5.272 83.139 1.00 78.38 189 PHE A CA 1
ATOM 1398 C C . PHE A 1 189 ? -63.523 -4.463 82.641 1.00 78.38 189 PHE A C 1
ATOM 1400 O O . PHE A 1 189 ? -63.404 -3.607 81.766 1.00 78.38 189 PHE A O 1
ATOM 1407 N N . LYS A 1 190 ? -64.707 -4.728 83.207 1.00 68.31 190 LYS A N 1
ATOM 1408 C CA . LYS A 1 190 ? -65.867 -3.837 83.057 1.00 68.31 190 LYS A CA 1
ATOM 1409 C C . LYS A 1 190 ? -65.683 -2.602 83.934 1.00 68.31 190 LYS A C 1
ATOM 1411 O O . LYS A 1 190 ? -65.395 -2.730 85.120 1.00 68.31 190 LYS A O 1
ATOM 1416 N N . ILE A 1 191 ? -65.860 -1.430 83.336 1.00 65.50 191 ILE A N 1
ATOM 1417 C CA . ILE A 1 191 ? -65.956 -0.157 84.050 1.00 65.50 191 ILE A CA 1
ATOM 1418 C C . ILE A 1 191 ? -67.452 0.127 84.216 1.00 65.50 191 ILE A C 1
ATOM 1420 O O . ILE A 1 191 ? -68.176 0.098 83.217 1.00 65.50 191 ILE A O 1
ATOM 1424 N N . ASP A 1 192 ? -67.887 0.299 85.466 1.00 52.16 192 ASP A N 1
ATOM 1425 C CA . ASP A 1 192 ? -69.261 0.666 85.842 1.00 52.16 192 ASP A CA 1
ATOM 1426 C C . ASP A 1 192 ? -69.658 2.063 85.333 1.00 52.16 192 ASP A C 1
ATOM 1428 O O . ASP A 1 192 ? -68.791 2.973 85.340 1.00 52.16 192 ASP A O 1
#

pLDDT: mean 94.01, std 5.42, range [52.16, 97.69]

Mean predicted aligned error: 8.34 Å

Solvent-accessible surface area (backbone atoms only — not comparable to full-atom values): 9453 Å² total; per-residue (Å²): 101,71,70,38,53,49,48,20,52,52,20,53,53,48,24,52,54,31,50,53,52,39,54,52,45,51,52,51,34,52,52,24,53,51,50,30,53,51,30,54,51,50,40,56,52,36,52,52,52,32,50,51,20,52,51,44,29,52,52,18,49,52,43,32,52,52,16,60,72,52,45,85,82,12,53,70,51,30,54,52,18,51,52,48,26,52,51,17,53,52,49,31,53,54,30,54,52,50,42,54,53,31,52,54,49,33,54,52,24,51,52,50,34,53,53,36,67,61,44,48,59,52,36,52,52,49,25,52,55,27,49,50,48,20,54,52,26,51,51,51,42,54,51,51,52,52,52,52,52,51,52,53,52,52,50,52,53,52,52,50,53,50,52,53,49,52,53,49,52,53,50,51,52,54,50,50,55,49,52,51,52,49,52,58,61,51,67,72,63,79,80,134

Secondary structure (DSSP, 8-state):
-HHHHHHHHHHHHHHHHHHHHHHHHHHHHHHHHHHHHHHHHHHHHHHHHHHHHHHHHHHHHHHHHHHHHTGGGGHHHHHHHHHHHHHHHHHHHHHHHHHHHHHHHHHHHHHHHHHHHHHHHHHHHHHHHHHHHHHHHHHHHHHHHHHHHHHHHHHHHHHHHHHHHHHHHHHHHHHHHHHHHHHHHHHT----

Foldseek 3Di:
DVVLVVLLVVLVVLLVVLVVVLVVLVVLLVVLVVLLVVLVVLLVVLVVQLVVLVVQLVVLVVQLVVLVVVPPVSPVSNVVSVVSNVVSVVSNVVSVVSNVVSVVSNVVSVVSNVVSVVVSVVSVVSSVVSNVSSVVSVVVVVVVVVVVVVVVVVVVVVVVVVVVVVVVVVVVVVVVVVVVVVVVVCVVDDDD

Radius of gyration: 48.64 Å; Cα contacts (8 Å, |Δi|>4): 131; chains: 1; bounding box: 106×22×148 Å

Nearest PDB structures (foldseek):
  3ja6-assembly1_H  TM=8.908E-01  e=2.995E-07  Escherichia coli
  3zx6-assembly1_B  TM=6.108E-01  e=8.083E-09  Archaeoglobus fulgidus DSM 4304
  1qu7-assembly1_B  TM=5.319E-01  e=3.712E-09  Escherichia coli
  8c5v-assembly1_I  TM=6.216E-01  e=2.680E-07  Escherichia coli
  3ja6-assembly1_I  TM=5.539E-01  e=1.920E-07  Escherichia coli

Sequence (192 aa):
SASIHQNSDNAIETAKVSEEANNDSNKVNEHAQEANKAMAFISQKIYIINDIAMQTNILALNASVEASRAGEHGRGFAIVAGEVRKLAEQSKIAADEINTLTKKGLDLASITGNLMTDIIPKISTTTMLVQEIAAASQEQNNGASQVNSAIQQLNEITQENAAASEELASSAEMLADQAENLKSTISFFKID